Protein AF-A0AAE5CS88-F1 (afdb_monomer)

Nearest PDB structures (foldseek):
  3kcn-assembly1_A  TM=4.755E-01  e=1.278E-01  Rhodopirellula baltica
  5dmn-assembly1_B  TM=3.581E-01  e=5.838E-02  Escherichia coli K-12
  6sy9-assembly1_A  TM=4.494E-01  e=6.986E-01  Legionella pneumophila
  5dmm-assembly1_A  TM=3.673E-01  e=2.988E-01  Escherichia coli K-12

pLDDT: mean 92.73, std 7.3, range [45.62, 98.44]

Radius of gyration: 22.45 Å; Cα contacts (8 Å, |Δi|>4): 299; chains: 1; bounding box: 69×30×66 Å

Secondary structure (DSSP, 8-state):
-HHHHHHHHHHTT--EEEEE-S-TTHHHHHHHHHHHHHHHHTT--BTTTEEEEEE-SSHHHHHHHHHH-HHHHTTTB-TTS-BGGG-TTGGG-S-HHHH---EEEEESSSSSHHHHIIIIIHHHT--EEEEE-GGGHHHHHHHHHTTSB---EEHHHHHHHHHHHTT---HHHHHHHHHHHHHHHHHHHHHHHHHHHHHHHHHHTT-

Foldseek 3Di:
DLLLVLLVCVVVLHAEEAEDAPDQPPGLVVNCVSNVVNCVVSVHDELERYFALGYAYPLLVLLLCQQQAVCVSSVQAGNVRHGNVPRPVVVQRGHCLPRPQEAEFEDADPVGDVSCCVRPCVVRVHEYEYEYELVCCVVCVVCVVVCSHVYYQYHLNSVQVSCVVSVHGDPSVVVVVVVVVVVVVVVVVVVVVVVVVVVVVVVVVVD

Mean predicted aligned error: 5.11 Å

Sequence (207 aa):
MITALARQAFRKNCKLVGTAFFNETVGPTLLYNHINEVAQEMGKEYGVDWVNLGYRLNAEACMKVMVDDVWEGVGGVDWTGTPLDNFPLMQQVRSIRDDVALLFVTTVGTPGYSTWMTFVTQPLNKPLTGGASLTMYSGVQHYIRSGQLKGFLGGLRGAAEYEQLVGYPGQGLAGMDAQSMGHITVLVFLILGNIGYFMARGKNSRR

Structure (mmCIF, N/CA/C/O backbone):
data_AF-A0AAE5CS88-F1
#
_entry.id   AF-A0AAE5CS88-F1
#
loop_
_atom_site.group_PDB
_atom_site.id
_atom_site.type_symbol
_atom_site.label_atom_id
_atom_site.label_alt_id
_atom_site.label_comp_id
_atom_site.label_asym_id
_atom_site.label_entity_id
_atom_site.label_seq_id
_atom_site.pdbx_PDB_ins_code
_atom_site.Cartn_x
_atom_site.Cartn_y
_atom_site.Cartn_z
_atom_site.occupancy
_atom_site.B_iso_or_equiv
_atom_site.auth_seq_id
_atom_site.auth_comp_id
_atom_site.auth_asym_id
_atom_site.auth_atom_id
_atom_site.pdbx_PDB_model_num
ATOM 1 N N . MET A 1 1 ? 1.799 -2.718 -9.092 1.00 86.00 1 MET A N 1
ATOM 2 C CA . MET A 1 1 ? 1.978 -3.135 -7.669 1.00 86.00 1 MET A CA 1
ATOM 3 C C . MET A 1 1 ? 0.735 -2.931 -6.799 1.00 86.00 1 MET A C 1
ATOM 5 O O . MET A 1 1 ? 0.252 -3.934 -6.295 1.00 86.00 1 MET A O 1
ATOM 9 N N . ILE A 1 2 ? 0.212 -1.708 -6.590 1.00 92.31 2 ILE A N 1
ATOM 10 C CA . ILE A 1 2 ? -0.999 -1.500 -5.751 1.00 92.31 2 ILE A CA 1
ATOM 11 C C . ILE A 1 2 ? -2.185 -2.313 -6.290 1.00 92.31 2 ILE A C 1
ATOM 13 O O . ILE A 1 2 ? -2.851 -3.007 -5.533 1.00 92.31 2 ILE A O 1
ATOM 17 N N . THR A 1 3 ? -2.376 -2.315 -7.609 1.00 94.25 3 THR A N 1
ATOM 18 C CA . THR A 1 3 ? -3.381 -3.139 -8.300 1.00 94.25 3 THR A CA 1
ATOM 19 C C . THR A 1 3 ? -3.201 -4.640 -8.034 1.00 94.25 3 THR A C 1
ATOM 21 O O . THR A 1 3 ? -4.149 -5.330 -7.667 1.00 94.25 3 THR A O 1
ATOM 24 N N . ALA A 1 4 ? -1.975 -5.160 -8.152 1.00 94.00 4 ALA A N 1
ATOM 25 C CA . ALA A 1 4 ? -1.663 -6.563 -7.861 1.00 94.00 4 ALA A CA 1
ATOM 26 C C . ALA A 1 4 ? -1.936 -6.931 -6.392 1.00 94.00 4 ALA A C 1
ATOM 28 O O . ALA A 1 4 ? -2.515 -7.985 -6.123 1.00 94.00 4 ALA A O 1
ATOM 29 N N . LEU A 1 5 ? -1.592 -6.038 -5.456 1.00 94.38 5 LEU A N 1
ATOM 30 C CA . LEU A 1 5 ? -1.909 -6.203 -4.038 1.00 94.38 5 LEU A CA 1
ATOM 31 C C . LEU A 1 5 ? -3.418 -6.249 -3.813 1.00 94.38 5 LEU A C 1
ATOM 33 O O . LEU A 1 5 ? -3.902 -7.186 -3.182 1.00 94.38 5 LEU A O 1
ATOM 37 N N . ALA A 1 6 ? -4.152 -5.263 -4.335 1.00 96.44 6 ALA A N 1
ATOM 38 C CA . ALA A 1 6 ? -5.598 -5.186 -4.182 1.00 96.44 6 ALA A CA 1
ATOM 39 C C . ALA A 1 6 ? -6.271 -6.455 -4.716 1.00 96.44 6 ALA A C 1
ATOM 41 O O . ALA A 1 6 ? -7.091 -7.065 -4.033 1.00 96.44 6 ALA A O 1
ATOM 42 N N . ARG A 1 7 ? -5.830 -6.937 -5.885 1.00 96.00 7 ARG A N 1
ATOM 43 C CA . ARG A 1 7 ? -6.341 -8.172 -6.488 1.00 96.00 7 ARG A CA 1
ATOM 44 C C . ARG A 1 7 ? -6.062 -9.387 -5.610 1.00 96.00 7 ARG A C 1
ATOM 46 O O . ARG A 1 7 ? -6.951 -10.212 -5.405 1.00 96.00 7 ARG A O 1
ATOM 53 N N . GLN A 1 8 ? -4.845 -9.515 -5.078 1.00 96.12 8 GLN A N 1
ATOM 54 C CA . GLN A 1 8 ? -4.504 -10.617 -4.179 1.00 96.12 8 GLN A CA 1
ATOM 55 C C . GLN A 1 8 ? -5.333 -10.566 -2.889 1.00 96.12 8 GLN A C 1
ATOM 57 O O . GLN A 1 8 ? -5.852 -11.599 -2.464 1.00 96.12 8 GLN A O 1
ATOM 62 N N . ALA A 1 9 ? -5.467 -9.385 -2.283 1.00 96.62 9 ALA A N 1
ATOM 63 C CA . ALA A 1 9 ? -6.233 -9.180 -1.061 1.00 96.62 9 ALA A CA 1
ATOM 64 C C . ALA A 1 9 ? -7.708 -9.543 -1.266 1.00 96.62 9 ALA A C 1
ATOM 66 O O . ALA A 1 9 ? -8.243 -10.376 -0.538 1.00 96.62 9 ALA A O 1
ATOM 67 N N . PHE A 1 10 ? -8.339 -9.024 -2.320 1.00 97.31 10 PHE A N 1
ATOM 68 C CA . PHE A 1 10 ? -9.735 -9.315 -2.631 1.00 97.31 10 PHE A CA 1
ATOM 69 C C . PHE A 1 10 ? -9.981 -10.782 -2.998 1.00 97.31 10 PHE A C 1
ATOM 71 O O . PHE A 1 10 ? -11.001 -11.331 -2.586 1.00 97.31 10 PHE A O 1
ATOM 78 N N . ARG A 1 11 ? -9.044 -11.457 -3.686 1.00 96.62 11 ARG A N 1
ATOM 79 C CA . ARG A 1 11 ? -9.117 -12.916 -3.926 1.00 96.62 11 ARG A CA 1
ATOM 80 C C . ARG A 1 11 ? -9.062 -13.726 -2.631 1.00 96.62 11 ARG A C 1
ATOM 82 O O . ARG A 1 11 ? -9.643 -14.802 -2.562 1.00 96.62 11 ARG A O 1
ATOM 89 N N . LYS A 1 12 ? -8.365 -13.219 -1.614 1.00 96.56 12 LYS A N 1
ATOM 90 C CA . LYS A 1 12 ? -8.278 -13.822 -0.277 1.00 96.56 12 LYS A CA 1
ATOM 91 C C . LYS A 1 12 ? -9.383 -13.347 0.674 1.00 96.56 12 LYS A C 1
ATOM 93 O O . LYS A 1 12 ? -9.325 -13.666 1.856 1.00 96.56 12 LYS A O 1
ATOM 98 N N . ASN A 1 13 ? -10.376 -12.605 0.174 1.00 96.12 13 ASN A N 1
ATOM 99 C CA . ASN A 1 13 ? -11.441 -11.983 0.968 1.00 96.12 13 ASN A CA 1
ATOM 100 C C . ASN A 1 13 ? -10.926 -11.064 2.090 1.00 96.12 13 ASN A C 1
ATOM 102 O O . ASN A 1 13 ? -11.594 -10.872 3.103 1.00 96.12 13 ASN A O 1
ATOM 106 N N . CYS A 1 14 ? -9.742 -10.479 1.912 1.00 97.25 14 CYS A N 1
ATOM 107 C CA . CYS A 1 14 ? -9.225 -9.464 2.816 1.00 97.25 14 CYS A CA 1
ATOM 108 C C . CYS A 1 14 ? -9.870 -8.107 2.515 1.00 97.25 14 CYS A C 1
ATOM 110 O O . CYS A 1 14 ? -10.104 -7.761 1.354 1.00 97.25 14 CYS A O 1
ATOM 112 N N . LYS A 1 15 ? -10.104 -7.333 3.574 1.00 97.81 15 LYS A N 1
ATOM 113 C CA . LYS A 1 15 ? -10.553 -5.942 3.507 1.00 97.81 15 LYS A CA 1
ATOM 114 C C . LYS A 1 15 ? -9.347 -5.007 3.463 1.00 97.81 15 LYS A C 1
ATOM 116 O O . LYS A 1 15 ? -8.300 -5.336 4.022 1.00 97.81 15 LYS A O 1
ATOM 121 N N . LEU A 1 16 ? -9.476 -3.862 2.796 1.00 98.12 16 LEU A N 1
ATOM 122 C CA . LEU A 1 16 ? -8.375 -2.906 2.630 1.00 98.12 16 LEU A CA 1
ATOM 123 C C . LEU A 1 16 ? -8.718 -1.547 3.237 1.00 98.12 16 LEU A C 1
ATOM 125 O O . LEU A 1 16 ? -9.705 -0.927 2.864 1.00 98.12 16 LEU A O 1
ATOM 129 N N . VAL A 1 17 ? -7.858 -1.046 4.117 1.00 97.75 17 VAL A N 1
ATOM 130 C CA . VAL A 1 17 ? -7.938 0.328 4.624 1.00 97.75 17 VAL A CA 1
ATOM 131 C C . VAL A 1 17 ? -6.664 1.049 4.210 1.00 97.75 17 VAL A C 1
ATOM 133 O O . VAL A 1 17 ? -5.564 0.654 4.593 1.00 97.75 17 VAL A O 1
ATOM 136 N N . GLY A 1 18 ? -6.809 2.063 3.361 1.00 96.00 18 GLY A N 1
ATOM 137 C CA . GLY A 1 18 ? -5.697 2.829 2.806 1.00 96.00 18 GLY A CA 1
ATOM 138 C C . GLY A 1 18 ? -5.580 4.215 3.426 1.00 96.00 18 GLY A C 1
ATOM 139 O O . GLY A 1 18 ? -6.587 4.843 3.725 1.00 96.00 18 GLY A O 1
ATOM 140 N N . THR A 1 19 ? -4.357 4.713 3.586 1.00 95.31 19 THR A N 1
ATOM 141 C CA . THR A 1 19 ? -4.068 6.104 3.966 1.00 95.31 19 THR A CA 1
ATOM 142 C C . THR A 1 19 ? -2.788 6.568 3.273 1.00 95.31 19 THR A C 1
ATOM 144 O O . THR A 1 19 ? -1.971 5.742 2.852 1.00 95.31 19 THR A O 1
ATOM 147 N N . ALA A 1 20 ? -2.603 7.878 3.143 1.00 94.38 20 ALA A N 1
ATOM 148 C CA . ALA A 1 20 ? -1.445 8.482 2.506 1.00 94.38 20 ALA A CA 1
ATOM 149 C C . ALA A 1 20 ? -0.758 9.501 3.425 1.00 94.38 20 ALA A C 1
ATOM 151 O O . ALA A 1 20 ? -1.390 10.336 4.062 1.00 94.38 20 ALA A O 1
ATOM 152 N N . PHE A 1 21 ? 0.573 9.474 3.427 1.00 92.25 21 PHE A N 1
ATOM 153 C CA . PHE A 1 21 ? 1.412 10.421 4.176 1.00 92.25 21 PHE A CA 1
ATOM 154 C C . PHE A 1 21 ? 2.364 11.213 3.279 1.00 92.25 21 PHE A C 1
ATOM 156 O O . PHE A 1 21 ? 3.155 12.028 3.752 1.00 92.25 21 PHE A O 1
ATOM 163 N N . PHE A 1 22 ? 2.297 10.975 1.971 1.00 84.75 22 PHE A N 1
ATOM 164 C CA . PHE A 1 22 ? 3.141 11.614 0.978 1.00 84.75 22 PHE A CA 1
ATOM 165 C C . PHE A 1 22 ? 2.261 12.311 -0.051 1.00 84.75 22 PHE A C 1
ATOM 167 O O . PHE A 1 22 ? 1.472 11.636 -0.706 1.00 84.75 22 PHE A O 1
ATOM 174 N N . ASN A 1 23 ? 2.446 13.627 -0.199 1.00 82.19 23 ASN A N 1
ATOM 175 C CA . ASN A 1 23 ? 1.726 14.498 -1.134 1.00 82.19 23 ASN A CA 1
ATOM 176 C C . ASN A 1 23 ? 0.191 14.458 -0.969 1.00 82.19 23 ASN A C 1
ATOM 178 O O . ASN A 1 23 ? -0.462 13.481 -1.335 1.00 82.19 23 ASN A O 1
ATOM 182 N N . GLU A 1 24 ? -0.373 15.559 -0.465 1.00 83.94 24 GLU A N 1
ATOM 183 C CA . GLU A 1 24 ? -1.786 15.672 -0.086 1.00 83.94 24 GLU A CA 1
ATOM 184 C C . GLU A 1 24 ? -2.767 15.216 -1.162 1.00 83.94 24 GLU A C 1
ATOM 186 O O . GLU A 1 24 ? -3.718 14.500 -0.865 1.00 83.94 24 GLU A O 1
ATOM 191 N N . THR A 1 25 ? -2.511 15.564 -2.420 1.00 84.56 25 THR A N 1
ATOM 192 C CA . THR A 1 25 ? -3.417 15.217 -3.517 1.00 84.56 25 THR A CA 1
ATOM 193 C C . THR A 1 25 ? -3.011 13.913 -4.190 1.00 84.56 25 THR A C 1
ATOM 195 O O . THR A 1 25 ? -3.852 13.051 -4.445 1.00 84.56 25 THR A O 1
ATOM 198 N N . VAL A 1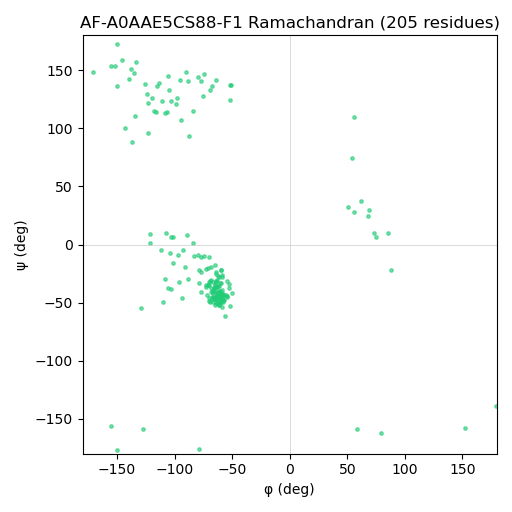 26 ? -1.721 13.738 -4.487 1.00 89.06 26 VAL A N 1
ATOM 199 C CA . VAL A 1 26 ? -1.260 12.626 -5.335 1.00 89.06 26 VAL A CA 1
ATOM 200 C C . VAL A 1 26 ? -1.363 11.288 -4.609 1.00 89.06 26 VAL A C 1
ATOM 202 O O . VAL A 1 26 ? -1.827 10.314 -5.197 1.00 89.06 26 VAL A O 1
ATOM 205 N N . GLY A 1 27 ? -0.970 11.236 -3.334 1.00 90.25 27 GLY A N 1
ATOM 206 C CA . GLY A 1 27 ? -0.978 10.009 -2.539 1.00 90.25 27 GLY A CA 1
ATOM 207 C C . GLY A 1 27 ? -2.353 9.335 -2.470 1.00 90.25 27 GLY A C 1
ATOM 208 O O . GLY A 1 27 ? -2.492 8.205 -2.949 1.00 90.25 27 GLY A O 1
ATOM 209 N N . PRO A 1 28 ? -3.384 10.001 -1.916 1.00 93.12 28 PRO A N 1
ATOM 210 C CA . PRO A 1 28 ? -4.700 9.388 -1.778 1.00 93.12 28 PRO A CA 1
ATOM 211 C C . PRO A 1 28 ? -5.397 9.170 -3.124 1.00 93.12 28 PRO A C 1
ATOM 213 O O . PRO A 1 28 ? -6.119 8.186 -3.258 1.00 93.12 28 PRO A O 1
ATOM 216 N N . THR A 1 29 ? -5.142 10.012 -4.132 1.00 94.88 29 THR A N 1
ATOM 217 C CA . THR A 1 29 ? -5.716 9.834 -5.477 1.00 94.88 29 THR A CA 1
ATOM 218 C C . THR A 1 29 ? -5.171 8.582 -6.165 1.00 94.88 29 THR A C 1
ATOM 220 O O . THR A 1 29 ? -5.942 7.798 -6.714 1.00 94.88 29 THR A O 1
ATOM 223 N N . LEU A 1 30 ? -3.854 8.346 -6.115 1.00 93.06 30 LEU A N 1
ATOM 224 C CA . LEU A 1 30 ? -3.257 7.130 -6.682 1.00 93.06 30 LEU A CA 1
ATOM 225 C C . LEU A 1 30 ? -3.758 5.873 -5.969 1.00 93.06 30 LEU A C 1
ATOM 227 O O . LEU A 1 30 ? -4.059 4.875 -6.624 1.00 93.06 30 LEU A O 1
ATOM 231 N N . LEU A 1 31 ? -3.867 5.927 -4.638 1.00 94.06 31 LEU A N 1
ATOM 232 C CA . LEU A 1 31 ? -4.412 4.825 -3.852 1.00 94.06 31 LEU A CA 1
ATOM 233 C C . LEU A 1 31 ? -5.853 4.518 -4.270 1.00 94.06 31 LEU A C 1
ATOM 235 O O . LEU A 1 31 ? -6.159 3.364 -4.567 1.00 94.06 31 LEU A O 1
ATOM 239 N N . TYR A 1 32 ? -6.708 5.544 -4.345 1.00 96.25 32 TYR A N 1
ATOM 240 C CA . TYR A 1 32 ? -8.096 5.387 -4.767 1.00 96.25 32 TYR A CA 1
ATOM 241 C C . TYR A 1 32 ? -8.188 4.792 -6.169 1.00 96.25 32 TYR A C 1
ATOM 243 O O . TYR A 1 32 ? -8.818 3.756 -6.337 1.00 96.25 32 TYR A O 1
ATOM 251 N N . ASN A 1 33 ? -7.523 5.390 -7.159 1.00 95.94 33 ASN A N 1
ATOM 252 C CA . ASN A 1 33 ? -7.634 4.968 -8.554 1.00 95.94 33 ASN A CA 1
ATOM 253 C C . ASN A 1 33 ? -7.242 3.497 -8.743 1.00 95.94 33 ASN A C 1
ATOM 255 O O . ASN A 1 33 ? -7.989 2.738 -9.353 1.00 95.94 33 ASN A O 1
ATOM 259 N N . HIS A 1 34 ? -6.107 3.077 -8.176 1.00 95.31 34 HIS A N 1
ATOM 260 C CA . HIS A 1 34 ? -5.613 1.712 -8.351 1.00 95.31 34 HIS A CA 1
ATOM 261 C C . HIS A 1 34 ? -6.421 0.658 -7.590 1.00 95.31 34 HIS A C 1
ATOM 263 O O . HIS A 1 34 ? -6.548 -0.466 -8.073 1.00 95.31 34 HIS A O 1
ATOM 269 N N . ILE A 1 35 ? -6.936 0.974 -6.398 1.00 97.38 35 ILE A N 1
ATOM 270 C CA . ILE A 1 35 ? -7.783 0.022 -5.666 1.00 97.38 35 ILE A CA 1
ATOM 271 C C . ILE A 1 35 ? -9.185 -0.008 -6.279 1.00 97.38 35 ILE A C 1
ATOM 273 O O . ILE A 1 35 ? -9.724 -1.095 -6.461 1.00 97.38 35 ILE A O 1
ATOM 277 N N . ASN A 1 36 ? -9.745 1.147 -6.654 1.00 97.56 36 ASN A N 1
ATOM 278 C CA . ASN A 1 36 ? -11.073 1.257 -7.254 1.00 97.56 36 ASN A CA 1
ATOM 279 C C . ASN A 1 36 ? -11.169 0.525 -8.595 1.00 97.56 36 ASN A C 1
ATOM 281 O O . ASN A 1 36 ? -12.147 -0.176 -8.821 1.00 97.56 36 ASN A O 1
ATOM 285 N N . GLU A 1 37 ? -10.151 0.641 -9.453 1.00 96.38 37 GLU A N 1
ATOM 286 C CA . GLU A 1 37 ? -10.060 -0.111 -10.712 1.00 96.38 37 GLU A CA 1
ATOM 287 C C . GLU A 1 37 ? -10.261 -1.615 -10.465 1.00 96.38 37 GLU A C 1
ATOM 289 O O . GLU A 1 37 ? -11.166 -2.242 -11.014 1.00 96.38 37 GLU A O 1
ATOM 294 N N . VAL A 1 38 ? -9.483 -2.184 -9.541 1.00 96.94 38 VAL A N 1
ATOM 295 C CA . VAL A 1 38 ? -9.564 -3.612 -9.213 1.00 96.94 38 VAL A CA 1
ATOM 296 C C . VAL A 1 38 ? -10.856 -3.956 -8.472 1.00 96.94 38 VAL A C 1
ATOM 298 O O . VAL A 1 38 ? -11.409 -5.038 -8.664 1.00 96.94 38 VAL A O 1
ATOM 301 N N . ALA A 1 39 ? -11.350 -3.055 -7.623 1.00 97.75 39 ALA A N 1
ATOM 302 C CA . ALA A 1 39 ? -12.601 -3.244 -6.907 1.00 97.75 39 ALA A CA 1
ATOM 303 C C . ALA A 1 39 ? -13.780 -3.365 -7.880 1.00 97.75 39 ALA A C 1
ATOM 305 O O . ALA A 1 39 ? -14.562 -4.304 -7.760 1.00 97.75 39 ALA A O 1
ATOM 306 N N . GLN A 1 40 ? -13.858 -2.489 -8.884 1.00 97.38 40 GLN A N 1
ATOM 307 C CA . GLN A 1 40 ? -14.891 -2.533 -9.920 1.00 97.38 40 GLN A CA 1
ATOM 308 C C . GLN A 1 40 ? -14.832 -3.831 -10.730 1.00 97.38 40 GLN A C 1
ATOM 310 O O . GLN A 1 40 ? -15.859 -4.482 -10.913 1.00 97.38 40 GLN A O 1
ATOM 315 N N . GLU A 1 41 ? -13.638 -4.262 -11.145 1.00 96.12 41 GLU A N 1
ATOM 316 C CA . GLU A 1 41 ? -13.463 -5.535 -11.859 1.00 96.12 41 GLU A CA 1
ATOM 317 C C . GLU A 1 41 ? -13.903 -6.758 -11.043 1.00 96.12 41 GLU A C 1
ATOM 319 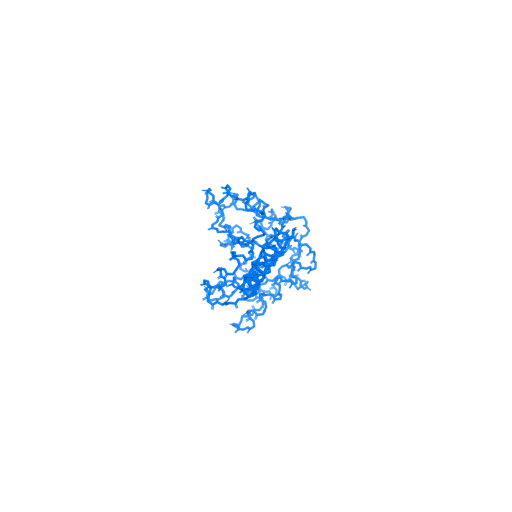O O . GLU A 1 41 ? -14.357 -7.757 -11.599 1.00 96.12 41 GLU A O 1
ATOM 324 N N . MET A 1 42 ? -13.725 -6.708 -9.722 1.00 97.12 42 MET A N 1
ATOM 325 C CA . MET A 1 42 ? -13.980 -7.829 -8.817 1.00 97.12 42 MET A CA 1
ATOM 326 C C . MET A 1 42 ? -15.313 -7.721 -8.065 1.00 97.12 42 MET A C 1
ATOM 328 O O . MET A 1 42 ? -15.563 -8.538 -7.175 1.00 97.12 42 MET A O 1
ATOM 332 N N . GLY A 1 43 ? -16.149 -6.730 -8.394 1.00 97.56 43 GLY A N 1
ATOM 333 C CA . GLY A 1 43 ? -17.438 -6.496 -7.740 1.00 97.56 43 GLY A CA 1
ATOM 334 C C . GLY A 1 43 ? -17.317 -6.181 -6.246 1.00 97.56 43 GLY A C 1
ATOM 335 O O . GLY A 1 43 ? -18.118 -6.667 -5.452 1.00 97.56 43 GLY A O 1
ATOM 336 N N . LYS A 1 44 ? -16.280 -5.437 -5.851 1.00 98.25 44 LYS A N 1
ATOM 337 C CA . LYS A 1 44 ? -16.031 -5.006 -4.470 1.00 98.25 44 LYS A CA 1
ATOM 338 C C . LYS A 1 44 ? -16.578 -3.608 -4.228 1.00 98.25 44 LYS A C 1
ATOM 340 O O . LYS A 1 44 ? -16.453 -2.727 -5.076 1.00 98.25 44 LYS A O 1
ATOM 345 N N . GLU A 1 45 ? -17.135 -3.401 -3.043 1.00 98.00 45 GLU A N 1
ATOM 346 C CA . GLU A 1 45 ? 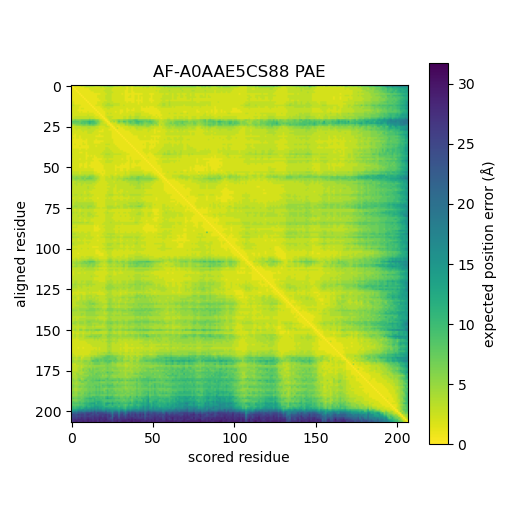-17.868 -2.186 -2.696 1.00 98.00 45 GLU A CA 1
ATOM 347 C C . GLU A 1 45 ? -17.051 -1.264 -1.776 1.00 98.00 45 GLU A C 1
ATOM 349 O O . GLU A 1 45 ? -16.453 -1.699 -0.785 1.00 98.00 45 GLU A O 1
ATOM 354 N N . TYR A 1 46 ? -17.017 0.032 -2.101 1.00 98.19 46 TYR A N 1
ATOM 355 C CA . TYR A 1 46 ? -16.385 1.050 -1.256 1.00 98.19 46 TYR A CA 1
ATOM 356 C C . TYR A 1 46 ? -17.170 1.217 0.051 1.00 98.19 46 TYR A C 1
ATOM 358 O O . TYR A 1 46 ? -18.395 1.254 0.042 1.00 98.19 46 TYR A O 1
ATOM 366 N N . GLY A 1 47 ? -16.481 1.301 1.188 1.00 97.50 47 GLY A N 1
ATOM 367 C CA . GLY A 1 47 ? -17.117 1.344 2.508 1.00 97.50 47 GLY A CA 1
ATOM 368 C C . GLY A 1 47 ? -17.388 -0.027 3.129 1.00 97.50 47 GLY A C 1
ATOM 369 O O . GLY A 1 47 ? 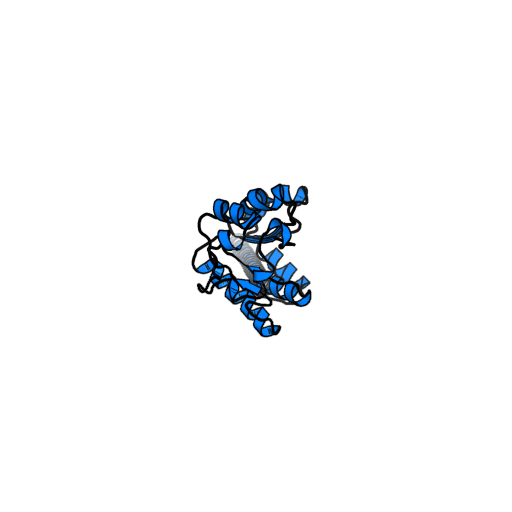-17.480 -0.127 4.353 1.00 97.50 47 GLY A O 1
ATOM 370 N N . VAL A 1 48 ? -17.459 -1.089 2.317 1.00 98.06 48 VAL A N 1
ATOM 371 C CA . VAL A 1 48 ? -17.707 -2.468 2.772 1.00 98.06 48 VAL A CA 1
ATOM 372 C C . VAL A 1 48 ? -16.467 -3.340 2.610 1.00 98.06 48 VAL A C 1
ATOM 374 O O . VAL A 1 48 ? -16.090 -4.056 3.537 1.00 98.06 48 VAL A O 1
ATOM 377 N N . ASP A 1 49 ? -15.837 -3.326 1.436 1.00 98.38 49 ASP A N 1
ATOM 378 C CA . ASP A 1 49 ? -14.642 -4.114 1.118 1.00 98.38 49 ASP A CA 1
ATOM 379 C C . ASP A 1 49 ? -13.348 -3.329 1.288 1.00 98.38 49 ASP A C 1
ATOM 381 O O . ASP A 1 49 ? -12.312 -3.899 1.645 1.00 98.38 49 ASP A O 1
ATOM 385 N N . TRP A 1 50 ? -13.403 -2.025 1.041 1.00 98.44 50 TRP A N 1
ATOM 386 C CA . TRP A 1 50 ? -12.249 -1.157 1.166 1.00 98.44 50 TRP A CA 1
ATOM 387 C C . TRP A 1 50 ? -12.635 0.297 1.430 1.00 98.44 50 TRP A C 1
ATOM 389 O O . TRP A 1 50 ? -13.718 0.732 1.047 1.00 98.44 50 TRP A O 1
ATOM 399 N N . VAL A 1 51 ? -11.743 1.046 2.079 1.00 98.25 51 VAL A N 1
ATOM 400 C CA . VAL A 1 51 ? -11.907 2.480 2.364 1.00 98.25 51 VAL A CA 1
ATOM 401 C C . VAL A 1 51 ? -10.582 3.207 2.151 1.00 98.25 51 VAL A C 1
ATOM 403 O O . VAL A 1 51 ? -9.513 2.684 2.480 1.00 98.25 51 VAL A O 1
ATOM 406 N N . ASN A 1 52 ? -10.651 4.429 1.619 1.00 97.69 52 ASN A N 1
ATOM 407 C CA . ASN A 1 52 ? -9.520 5.346 1.539 1.00 97.69 52 ASN A CA 1
ATOM 408 C C . ASN A 1 52 ? -9.682 6.471 2.570 1.00 97.69 52 ASN A C 1
ATOM 410 O O . ASN A 1 52 ? -10.570 7.310 2.4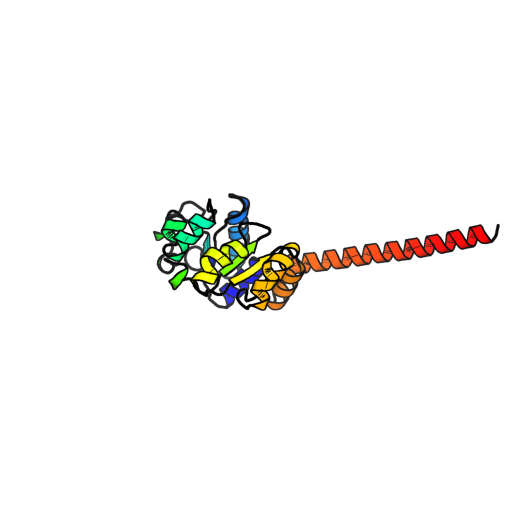54 1.00 97.69 52 ASN A O 1
ATOM 414 N N . LEU A 1 53 ? -8.792 6.511 3.555 1.00 96.88 53 LEU A N 1
ATOM 415 C CA . LEU A 1 53 ? -8.773 7.506 4.627 1.00 96.88 53 LEU A CA 1
ATOM 416 C C . LEU A 1 53 ? -8.051 8.801 4.235 1.00 96.88 53 LEU A C 1
ATOM 418 O O . LEU A 1 53 ? -7.950 9.711 5.046 1.00 96.88 53 LEU A O 1
ATOM 422 N N . GLY A 1 54 ? -7.551 8.920 3.006 1.00 95.12 54 GLY A N 1
ATOM 423 C CA . GLY A 1 54 ? -7.021 10.182 2.498 1.00 95.12 54 GLY A CA 1
ATOM 424 C C . GLY A 1 54 ? -5.609 10.504 2.982 1.00 95.12 54 GLY A C 1
ATOM 425 O O . GLY A 1 54 ? -4.858 9.627 3.411 1.00 95.12 54 GLY A O 1
ATOM 426 N N . TYR A 1 55 ? -5.225 11.775 2.853 1.00 94.75 55 TYR A N 1
ATOM 427 C CA . TYR A 1 55 ? -3.920 12.262 3.292 1.00 94.75 55 TYR A CA 1
ATOM 428 C C . TYR A 1 55 ? -3.928 12.701 4.755 1.00 94.75 55 TYR A C 1
ATOM 430 O O . TYR A 1 55 ? -4.864 13.369 5.198 1.00 94.75 55 TYR A O 1
ATOM 438 N N . ARG A 1 56 ? -2.852 12.411 5.492 1.00 93.00 56 ARG A N 1
ATOM 439 C CA . ARG A 1 56 ? -2.668 12.892 6.865 1.00 93.00 56 ARG A CA 1
ATOM 440 C C . ARG A 1 56 ? -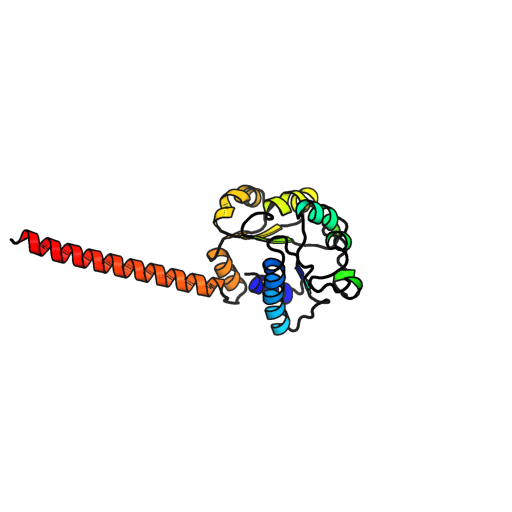1.372 13.671 7.032 1.00 93.00 56 ARG A C 1
ATOM 442 O O . ARG A 1 56 ? -0.286 13.219 6.661 1.00 93.00 56 ARG A O 1
ATOM 449 N N . LEU A 1 57 ? -1.511 14.858 7.618 1.00 88.75 57 LEU A N 1
ATOM 450 C CA . LEU A 1 57 ? -0.392 15.711 7.988 1.00 88.75 57 LEU A CA 1
ATOM 451 C C . LEU A 1 57 ? 0.302 15.138 9.226 1.00 88.75 57 LEU A C 1
ATOM 453 O O . LEU A 1 57 ? -0.349 14.579 10.103 1.00 88.75 57 LEU A O 1
ATOM 457 N N . ASN A 1 58 ? 1.621 15.322 9.310 1.00 90.19 58 ASN A N 1
ATOM 458 C CA . ASN A 1 58 ? 2.440 14.865 10.432 1.00 90.19 58 ASN A CA 1
ATOM 459 C C . ASN A 1 58 ? 2.260 13.363 10.713 1.00 90.19 58 ASN A C 1
ATOM 461 O O . ASN A 1 58 ? 1.624 12.937 11.679 1.00 90.19 58 ASN A O 1
ATOM 465 N N . ALA A 1 59 ? 2.856 12.559 9.835 1.00 91.44 59 ALA A N 1
ATOM 466 C CA . ALA A 1 59 ? 2.729 11.112 9.857 1.00 91.44 59 ALA A CA 1
ATOM 467 C C . ALA A 1 59 ? 3.060 10.474 11.207 1.00 91.44 59 ALA A C 1
ATOM 469 O O . ALA A 1 59 ? 2.383 9.541 11.610 1.00 91.44 59 ALA A O 1
ATOM 470 N N . GLU A 1 60 ? 4.062 10.979 11.925 1.00 92.94 60 GLU A N 1
ATOM 471 C CA . GLU A 1 60 ? 4.469 10.406 13.210 1.00 92.94 60 GLU A CA 1
ATOM 472 C C . GLU A 1 60 ? 3.401 10.597 14.286 1.00 92.94 60 GLU A C 1
ATOM 474 O O . GLU A 1 60 ? 3.064 9.652 14.998 1.00 92.94 60 GLU A O 1
ATOM 479 N N . ALA A 1 61 ? 2.855 11.812 14.397 1.00 93.81 61 ALA A N 1
ATOM 480 C CA . ALA A 1 61 ? 1.781 12.103 15.339 1.00 93.81 61 ALA A CA 1
ATOM 481 C C . ALA A 1 61 ? 0.519 11.310 14.979 1.00 93.81 61 ALA A C 1
ATOM 483 O O . ALA A 1 61 ? -0.048 10.638 15.835 1.00 93.81 61 ALA A O 1
ATOM 484 N N . CYS A 1 62 ? 0.141 11.321 13.700 1.00 94.56 62 CYS A N 1
ATOM 485 C CA . CYS A 1 62 ? -1.018 10.589 13.202 1.00 94.56 62 CYS A CA 1
ATOM 486 C C . CYS A 1 62 ? -0.888 9.077 13.448 1.00 94.56 62 CYS A C 1
ATOM 488 O O . CYS A 1 62 ? -1.791 8.480 14.023 1.00 94.56 62 CYS A O 1
ATOM 490 N N . MET A 1 63 ? 0.251 8.459 13.114 1.00 95.12 63 MET A N 1
ATOM 491 C CA . MET A 1 63 ? 0.479 7.029 13.352 1.00 95.12 63 MET A CA 1
ATOM 492 C C . MET A 1 63 ? 0.369 6.665 14.830 1.00 95.12 63 MET A C 1
ATOM 494 O O . MET A 1 63 ? -0.237 5.646 15.139 1.00 95.12 63 MET A O 1
ATOM 498 N N . LYS A 1 64 ? 0.917 7.482 15.741 1.00 94.69 64 LYS A N 1
ATOM 499 C CA . LYS A 1 64 ? 0.809 7.235 17.189 1.00 94.69 64 LYS A CA 1
ATOM 500 C C . LYS A 1 64 ? -0.638 7.220 17.667 1.00 94.69 64 LYS A C 1
ATOM 502 O O . LYS A 1 64 ? -0.969 6.382 18.493 1.00 94.69 64 LYS A O 1
ATOM 507 N N . VAL A 1 65 ? -1.477 8.113 17.143 1.00 96.75 65 VAL A N 1
ATOM 508 C CA . VAL A 1 65 ? -2.911 8.123 17.459 1.00 96.75 65 VAL A CA 1
ATOM 509 C C . VAL A 1 65 ? -3.588 6.903 16.835 1.00 96.75 65 VAL A C 1
ATOM 511 O O . VAL A 1 65 ? -4.213 6.132 17.549 1.00 96.75 65 VAL A O 1
ATOM 514 N N . MET A 1 66 ? -3.358 6.639 15.542 1.00 96.50 66 MET A N 1
ATOM 515 C CA . MET A 1 66 ? -3.964 5.509 14.820 1.00 96.50 66 MET A CA 1
ATOM 516 C C . MET A 1 66 ? -3.631 4.132 15.413 1.00 96.50 66 MET A C 1
ATOM 518 O O . MET A 1 66 ? -4.351 3.167 15.154 1.00 96.50 66 MET A O 1
ATOM 522 N N . VAL A 1 67 ? -2.540 4.011 16.179 1.00 96.62 67 VAL A N 1
ATOM 523 C CA . VAL A 1 67 ? -2.216 2.778 16.909 1.00 96.62 67 VAL A CA 1
ATOM 524 C C . VAL A 1 67 ? -3.376 2.351 17.806 1.00 96.62 67 VAL A C 1
ATOM 526 O O . VAL A 1 67 ? -3.730 1.172 17.769 1.00 96.62 67 VAL A O 1
ATOM 529 N N . ASP A 1 68 ? -3.982 3.294 18.527 1.00 96.88 68 ASP A N 1
ATOM 530 C CA . ASP A 1 68 ? -5.062 3.030 19.481 1.00 96.88 68 ASP A CA 1
ATOM 531 C C . ASP A 1 68 ? -6.434 3.536 18.982 1.00 96.88 68 ASP A C 1
ATOM 533 O O . ASP A 1 68 ? -7.443 2.904 19.279 1.00 96.88 68 ASP A O 1
ATOM 537 N N . ASP A 1 69 ? -6.479 4.597 18.165 1.00 97.38 69 ASP A N 1
ATOM 538 C CA . ASP A 1 69 ? -7.700 5.122 17.540 1.00 97.38 69 ASP A CA 1
ATOM 539 C C . ASP A 1 69 ? -7.450 5.632 16.103 1.00 97.38 69 ASP A C 1
ATOM 541 O O . ASP A 1 69 ? -6.960 6.736 15.844 1.00 97.38 69 ASP A O 1
ATOM 545 N N . VAL A 1 70 ? -7.810 4.804 15.123 1.00 97.38 70 VAL A N 1
ATOM 546 C CA . VAL A 1 70 ? -7.750 5.115 13.690 1.00 97.38 70 VAL A CA 1
ATOM 547 C C . VAL A 1 70 ? -8.683 6.266 13.332 1.00 97.38 70 VAL A C 1
ATOM 549 O O . VAL A 1 70 ? -8.322 7.069 12.475 1.00 97.38 70 VAL A O 1
ATOM 552 N N . TRP A 1 71 ? -9.858 6.357 13.955 1.00 96.94 71 TRP A N 1
ATOM 553 C CA . TRP A 1 71 ? -10.862 7.367 13.627 1.00 96.94 71 TRP A CA 1
ATOM 554 C C . TRP A 1 71 ? -10.396 8.749 14.065 1.00 96.94 71 TRP A C 1
ATOM 556 O O . TRP A 1 71 ? -10.448 9.683 13.265 1.00 96.94 71 TRP A O 1
ATOM 566 N N . GLU A 1 72 ? -9.879 8.867 15.287 1.00 96.31 72 GLU A N 1
ATOM 567 C CA . GLU A 1 72 ? -9.257 10.098 15.776 1.00 96.31 72 GLU A CA 1
ATOM 568 C C . GLU A 1 72 ? -8.043 10.462 14.917 1.00 96.31 72 GLU A C 1
ATOM 570 O O . GLU A 1 72 ? -7.931 11.592 14.435 1.00 96.31 72 GLU A O 1
ATOM 575 N N . GLY A 1 73 ? -7.179 9.482 14.629 1.00 93.75 73 GLY A N 1
ATOM 576 C CA . GLY A 1 73 ? -5.970 9.695 13.838 1.00 93.75 73 GLY A CA 1
ATOM 577 C C . GLY A 1 73 ? -6.244 10.236 12.433 1.00 93.75 73 GLY A C 1
ATOM 578 O O . GLY A 1 73 ? -5.400 10.935 11.867 1.00 93.75 73 GLY A O 1
ATOM 579 N N . VAL A 1 74 ? -7.427 9.957 11.878 1.00 93.25 74 VAL A N 1
ATOM 580 C CA . VAL A 1 74 ? -7.849 10.444 10.561 1.00 93.25 74 VAL A CA 1
ATOM 581 C C . VAL A 1 74 ? -8.922 11.532 10.607 1.00 93.25 74 VAL A C 1
ATOM 583 O O . VAL A 1 74 ? -9.448 11.898 9.562 1.00 93.25 74 VAL A O 1
ATOM 586 N N . GLY A 1 75 ? -9.241 12.078 11.779 1.00 93.81 75 GLY A N 1
ATOM 587 C CA . GLY A 1 75 ? -10.222 13.159 11.910 1.00 93.81 75 GLY A CA 1
ATOM 588 C C . GLY A 1 75 ? -11.666 12.750 11.596 1.00 93.81 75 GLY A C 1
ATOM 589 O O . GLY A 1 75 ? -12.467 13.599 11.216 1.00 93.81 75 GLY A O 1
ATOM 590 N N . GLY A 1 76 ? -12.006 11.464 11.722 1.00 95.19 76 GLY A N 1
ATOM 591 C CA . GLY A 1 76 ? -13.386 10.970 11.670 1.00 95.19 76 GLY A CA 1
ATOM 592 C C . GLY A 1 76 ? -14.039 10.926 10.286 1.00 95.19 76 GLY A C 1
ATOM 593 O O . GLY A 1 76 ? -15.226 10.609 10.196 1.00 95.19 76 GLY A O 1
ATOM 594 N N . VAL A 1 77 ? -13.290 11.200 9.213 1.00 96.62 77 VAL A N 1
ATOM 595 C CA . VAL A 1 77 ? -13.795 11.208 7.830 1.00 96.62 77 VAL A CA 1
ATOM 596 C C . VAL A 1 77 ? -12.872 10.457 6.869 1.00 96.62 77 VAL A C 1
ATOM 598 O O . VAL A 1 77 ? -11.670 10.309 7.115 1.00 96.62 77 VAL A O 1
ATOM 601 N N . ASP A 1 78 ? -13.432 9.998 5.752 1.00 96.19 78 ASP A N 1
ATOM 602 C CA . ASP A 1 78 ? -12.670 9.439 4.637 1.00 96.19 78 ASP A CA 1
ATOM 603 C C . ASP A 1 78 ? -12.029 10.528 3.754 1.00 96.19 78 ASP A C 1
ATOM 605 O O . ASP A 1 78 ? -12.107 11.727 4.033 1.00 96.19 78 ASP A O 1
ATOM 609 N N . TRP A 1 79 ? -11.383 10.116 2.661 1.00 94.81 79 TRP A N 1
ATOM 610 C CA . TRP A 1 79 ? -10.717 11.037 1.735 1.00 94.81 79 TRP A CA 1
ATOM 611 C C . TRP A 1 79 ? -11.655 12.004 0.990 1.00 94.81 79 TRP A C 1
ATOM 613 O O . TRP A 1 79 ? -11.176 13.011 0.474 1.00 94.81 79 TRP A O 1
ATOM 623 N N . THR A 1 80 ? -12.962 11.723 0.936 1.00 94.00 80 THR A N 1
ATOM 624 C CA . THR A 1 80 ? -13.979 12.614 0.347 1.00 94.00 80 THR A CA 1
ATOM 625 C C . THR A 1 80 ? -14.630 13.542 1.373 1.00 94.00 80 THR A C 1
ATOM 627 O O . THR A 1 80 ? -15.430 14.398 1.000 1.00 94.00 80 THR A O 1
ATOM 630 N N . GLY A 1 81 ? -14.291 13.391 2.657 1.00 95.19 81 GLY A N 1
ATOM 631 C CA . GLY A 1 81 ? -14.939 14.102 3.758 1.00 95.19 81 GLY A CA 1
ATOM 632 C C . GLY A 1 81 ? -16.212 13.420 4.263 1.00 95.19 81 GLY A C 1
ATOM 633 O O . GLY A 1 81 ? -16.934 14.007 5.066 1.00 95.19 81 GLY A O 1
ATOM 634 N N . THR A 1 82 ? -16.493 12.190 3.826 1.00 97.38 82 THR A N 1
ATOM 635 C CA . THR A 1 82 ? -17.641 11.425 4.313 1.00 97.38 82 THR A CA 1
ATOM 636 C C . THR A 1 82 ? -17.335 10.886 5.714 1.00 97.38 82 THR A C 1
ATOM 638 O O . THR A 1 82 ? -16.294 10.247 5.896 1.00 97.38 82 THR A O 1
ATOM 641 N N . PRO A 1 83 ? -18.215 11.113 6.705 1.00 97.75 83 PRO A N 1
ATOM 642 C CA . PRO A 1 83 ? -18.082 10.554 8.048 1.00 97.75 83 PRO A CA 1
ATOM 643 C C . PRO A 1 83 ? -17.857 9.033 8.059 1.00 97.75 83 PRO A C 1
ATOM 645 O O . PRO A 1 83 ? -18.485 8.297 7.296 1.00 97.75 83 PRO A O 1
ATOM 648 N N . LEU A 1 84 ? -16.936 8.555 8.908 1.00 97.38 84 LEU A N 1
ATOM 649 C CA . LEU A 1 84 ? -16.558 7.132 8.946 1.00 97.38 84 LEU A CA 1
ATOM 650 C C . LEU A 1 84 ? -17.672 6.215 9.460 1.00 97.38 84 LEU A C 1
ATOM 652 O O . LEU A 1 84 ? -17.649 5.011 9.204 1.00 97.38 84 LEU A O 1
ATOM 656 N N . ASP A 1 85 ? -18.652 6.775 10.162 1.00 97.12 85 ASP A N 1
ATOM 657 C CA . ASP A 1 85 ? -19.837 6.065 10.629 1.00 97.12 85 ASP A CA 1
ATOM 658 C C . ASP A 1 85 ? -20.688 5.488 9.492 1.00 97.12 85 ASP A C 1
ATOM 660 O O . ASP A 1 85 ? -21.271 4.415 9.659 1.00 97.12 85 ASP A O 1
ATOM 664 N N . ASN A 1 86 ? -20.649 6.119 8.318 1.00 97.25 86 ASN A N 1
ATOM 665 C CA . ASN A 1 86 ? -21.333 5.668 7.110 1.00 97.25 86 ASN A CA 1
ATOM 666 C C . ASN A 1 86 ? -20.728 4.400 6.484 1.00 97.25 86 ASN A C 1
ATOM 668 O O . ASN A 1 86 ? -21.336 3.826 5.580 1.00 97.25 86 ASN A O 1
ATOM 672 N N . PHE A 1 87 ? -19.549 3.945 6.927 1.00 97.88 87 PHE A N 1
ATOM 673 C CA . PHE A 1 87 ? -18.853 2.809 6.320 1.00 97.88 87 PHE A CA 1
ATOM 674 C C . PHE A 1 87 ? -18.879 1.566 7.223 1.00 97.88 87 PHE A C 1
ATOM 676 O O . PHE A 1 87 ? -18.203 1.546 8.258 1.00 97.88 87 PHE A O 1
ATOM 683 N N . PRO A 1 88 ? -19.570 0.477 6.824 1.00 97.94 88 PRO A N 1
ATOM 684 C CA . PRO A 1 88 ? -19.605 -0.775 7.587 1.00 97.94 88 PRO A CA 1
ATOM 685 C C . PRO A 1 88 ? -18.227 -1.369 7.913 1.00 97.94 88 PRO A C 1
ATOM 687 O O . PRO A 1 88 ? -18.058 -2.002 8.956 1.00 97.94 88 PRO A O 1
ATOM 690 N N . LEU A 1 89 ? -17.228 -1.168 7.047 1.00 97.88 89 LEU A N 1
ATOM 691 C CA . LEU A 1 89 ? -15.852 -1.596 7.305 1.00 97.88 89 LEU A CA 1
ATOM 692 C C . LEU A 1 89 ? -15.222 -0.824 8.470 1.00 97.88 89 LEU A C 1
ATOM 694 O O . LEU A 1 89 ? -14.544 -1.416 9.303 1.00 97.88 89 LEU A O 1
ATOM 698 N N . MET A 1 90 ? -15.468 0.482 8.571 1.00 97.88 90 MET A N 1
ATOM 699 C CA . MET A 1 90 ? -14.850 1.312 9.609 1.00 97.88 90 MET A CA 1
ATOM 700 C C . MET A 1 90 ? -15.431 1.049 10.994 1.00 97.88 90 MET A C 1
ATOM 702 O O . MET A 1 90 ? -14.755 1.279 11.992 1.00 97.88 90 MET A O 1
ATOM 706 N N . GLN A 1 91 ? -16.637 0.485 11.074 1.00 96.69 91 GLN A N 1
ATOM 707 C CA . GLN A 1 91 ? -17.197 -0.001 12.337 1.00 96.69 91 GLN A CA 1
ATOM 708 C C . GLN A 1 91 ? -16.395 -1.168 12.932 1.00 96.69 91 GLN A C 1
ATOM 710 O O . GLN A 1 91 ? -16.438 -1.378 14.141 1.00 96.69 91 GLN A O 1
ATOM 715 N N . GLN A 1 92 ? -15.654 -1.896 12.092 1.00 96.50 92 GLN A N 1
ATOM 716 C CA . GLN A 1 92 ? -14.803 -3.025 12.478 1.00 96.50 92 GLN A CA 1
ATOM 717 C C . GLN A 1 92 ? -13.334 -2.626 12.667 1.00 96.50 92 GLN A C 1
ATOM 719 O O . GLN A 1 92 ? -12.546 -3.452 13.104 1.00 96.50 92 GLN A O 1
ATOM 724 N N . VAL A 1 93 ? -12.951 -1.397 12.302 1.00 96.94 93 VAL A N 1
ATOM 725 C CA . VAL A 1 93 ? -11.563 -0.923 12.354 1.00 96.94 93 VAL A CA 1
ATOM 726 C C . VAL A 1 93 ? -11.502 0.329 13.218 1.00 96.94 93 VAL A C 1
ATOM 728 O O . VAL A 1 93 ? -11.762 1.441 12.751 1.00 96.94 93 VAL A O 1
ATOM 731 N N . ARG A 1 94 ? -11.168 0.130 14.493 1.00 96.38 94 ARG A N 1
ATOM 732 C CA . ARG A 1 94 ? -10.994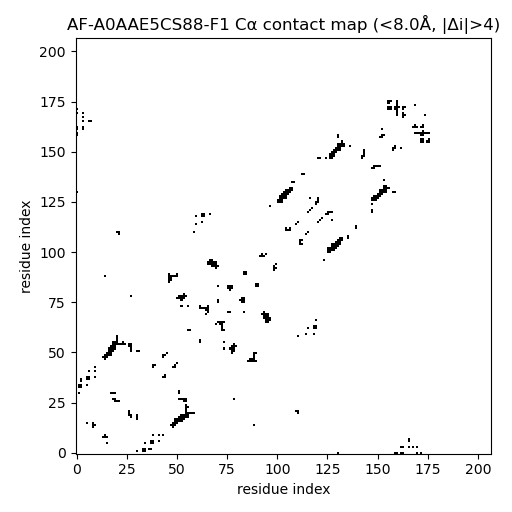 1.172 15.506 1.00 96.38 94 ARG A CA 1
ATOM 733 C C . ARG A 1 94 ? -9.533 1.414 15.826 1.00 96.38 94 ARG A C 1
ATOM 735 O O . ARG A 1 94 ? -9.172 2.570 15.969 1.00 96.38 94 ARG A O 1
ATOM 742 N N . SER A 1 95 ? -8.690 0.387 15.858 1.00 97.31 95 SER A N 1
ATOM 743 C CA . SER A 1 95 ? -7.271 0.536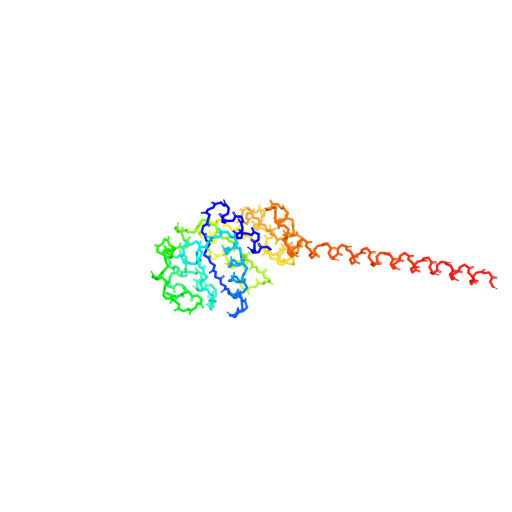 16.193 1.00 97.31 95 SER A CA 1
ATOM 744 C C . SER A 1 95 ? -6.380 -0.254 15.230 1.00 97.31 95 SER A C 1
ATOM 746 O O . SER A 1 95 ? -6.743 -1.325 14.736 1.00 97.31 95 SER A O 1
ATOM 748 N N . ILE A 1 96 ? -5.167 0.240 14.952 1.00 97.06 96 ILE A N 1
ATOM 749 C CA . ILE A 1 96 ? -4.168 -0.586 14.248 1.00 97.06 96 ILE A CA 1
ATOM 750 C C . ILE A 1 96 ? -3.736 -1.764 15.137 1.00 97.06 96 ILE A C 1
ATOM 752 O O . ILE A 1 96 ? -3.413 -2.847 14.635 1.00 97.06 96 ILE A O 1
ATOM 756 N N . ARG A 1 97 ? -3.721 -1.566 16.459 1.00 96.88 97 ARG A N 1
ATOM 757 C CA . ARG A 1 97 ? -3.333 -2.583 17.438 1.00 96.88 97 ARG A CA 1
ATOM 758 C C . ARG A 1 97 ? -4.176 -3.846 17.339 1.00 96.88 97 ARG A C 1
ATOM 760 O O . ARG A 1 97 ? -3.596 -4.932 17.279 1.00 96.88 97 ARG A O 1
ATOM 767 N N . ASP A 1 98 ? -5.490 -3.719 17.266 1.00 96.69 98 ASP A N 1
ATOM 768 C CA . ASP A 1 98 ? -6.392 -4.861 17.411 1.00 96.69 98 ASP A CA 1
ATOM 769 C C . ASP A 1 98 ? -6.945 -5.316 16.059 1.00 96.69 98 ASP A C 1
ATOM 771 O O . ASP A 1 98 ? -6.964 -6.515 15.779 1.00 96.69 98 ASP A O 1
ATOM 775 N N . ASP A 1 99 ? -7.253 -4.376 15.162 1.00 97.06 99 ASP A N 1
ATOM 776 C CA . ASP A 1 99 ? -8.061 -4.675 13.974 1.00 97.06 99 ASP A CA 1
ATOM 777 C C . ASP A 1 99 ? -7.236 -4.836 12.687 1.00 97.06 99 ASP A C 1
ATOM 779 O O . ASP A 1 99 ? -7.706 -5.389 11.690 1.00 97.06 99 ASP A O 1
ATOM 783 N N . VAL A 1 100 ? -5.973 -4.390 12.682 1.00 96.69 100 VAL A N 1
ATOM 784 C CA . VAL A 1 100 ? -5.095 -4.488 11.505 1.00 96.69 100 VAL A CA 1
ATOM 785 C C . VAL A 1 100 ? -4.166 -5.694 11.614 1.00 96.69 100 VAL A C 1
ATOM 787 O O . VAL A 1 100 ? -3.339 -5.807 12.522 1.00 96.69 100 VAL A O 1
ATOM 790 N N . ALA A 1 101 ? -4.267 -6.602 10.641 1.00 95.19 101 ALA A N 1
ATOM 791 C CA . ALA A 1 101 ? -3.468 -7.828 10.596 1.00 95.19 101 ALA A CA 1
ATOM 792 C C . ALA A 1 101 ? -2.111 -7.668 9.885 1.00 95.19 101 ALA A C 1
ATOM 794 O O . ALA A 1 101 ? -1.163 -8.380 10.211 1.00 95.19 101 ALA A O 1
ATOM 795 N N . LEU A 1 102 ? -2.010 -6.765 8.903 1.00 95.19 102 LEU A N 1
ATOM 796 C CA . LEU A 1 102 ? -0.826 -6.588 8.056 1.00 95.19 102 LEU A CA 1
ATOM 797 C C . LEU A 1 102 ? -0.697 -5.136 7.603 1.00 95.19 102 LEU A C 1
ATOM 799 O O . LEU A 1 102 ? -1.664 -4.541 7.135 1.00 95.19 102 LEU A O 1
ATOM 803 N N . LEU A 1 103 ? 0.523 -4.606 7.665 1.00 96.06 103 LEU A N 1
ATOM 804 C CA . LEU A 1 103 ? 0.867 -3.311 7.089 1.00 96.06 103 LEU A CA 1
ATOM 805 C C . LEU A 1 103 ? 1.512 -3.514 5.715 1.00 96.06 103 LEU A C 1
ATOM 807 O O . LEU A 1 103 ? 2.512 -4.227 5.595 1.00 96.06 103 LEU A O 1
ATOM 811 N N . PHE A 1 104 ? 0.967 -2.859 4.690 1.00 95.88 104 PHE A N 1
ATOM 812 C CA . PHE A 1 104 ? 1.571 -2.788 3.361 1.00 95.88 104 PHE A CA 1
ATOM 813 C C . PHE A 1 104 ? 1.929 -1.339 3.032 1.00 95.88 104 PHE A C 1
ATOM 815 O O . PHE A 1 104 ? 1.046 -0.499 2.878 1.00 95.88 104 PHE A O 1
ATOM 822 N N . VAL A 1 105 ? 3.221 -1.042 2.904 1.00 94.56 105 VAL A N 1
ATOM 823 C CA . VAL A 1 105 ? 3.709 0.326 2.695 1.00 94.56 105 VAL A CA 1
ATOM 824 C C . VAL A 1 105 ? 4.285 0.486 1.297 1.00 94.56 105 VAL A C 1
ATOM 826 O O . VAL A 1 105 ? 5.229 -0.201 0.909 1.00 94.56 105 VAL A O 1
ATOM 829 N N . THR A 1 106 ? 3.743 1.442 0.547 1.00 92.94 106 THR A N 1
ATOM 830 C CA . THR A 1 106 ? 4.343 1.921 -0.700 1.00 92.94 106 THR A CA 1
ATOM 831 C C . THR A 1 106 ? 5.014 3.261 -0.475 1.00 92.94 106 THR A C 1
ATOM 833 O O . THR A 1 106 ? 4.352 4.196 -0.028 1.00 92.94 106 THR A O 1
ATOM 836 N N . THR A 1 107 ? 6.306 3.385 -0.777 1.00 91.06 107 THR A N 1
ATOM 837 C CA . THR A 1 107 ? 7.020 4.649 -0.542 1.00 91.06 107 THR A CA 1
ATOM 838 C C . THR A 1 107 ? 8.192 4.874 -1.497 1.00 91.06 107 THR A C 1
ATOM 840 O O . THR A 1 107 ? 8.795 3.939 -2.019 1.00 91.06 107 THR A O 1
ATOM 843 N N . VAL A 1 108 ? 8.526 6.141 -1.718 1.00 88.38 108 VAL A N 1
ATOM 844 C CA . VAL A 1 108 ? 9.723 6.591 -2.446 1.00 88.38 108 VAL A CA 1
ATOM 845 C C . VAL A 1 108 ? 10.619 7.482 -1.575 1.00 88.38 108 VAL A C 1
ATOM 847 O O . VAL A 1 108 ? 11.568 8.077 -2.077 1.00 88.38 108 VAL A O 1
ATOM 850 N N . GLY A 1 109 ? 10.333 7.578 -0.272 1.00 86.62 109 GLY A N 1
ATOM 851 C CA . GLY A 1 109 ? 11.060 8.436 0.658 1.00 86.62 109 GLY A CA 1
ATOM 852 C C . GLY A 1 109 ? 10.516 8.362 2.085 1.00 86.62 109 GLY A C 1
ATOM 853 O O . GLY A 1 109 ? 10.177 7.287 2.580 1.00 86.62 109 GLY A O 1
ATOM 854 N N . THR A 1 110 ? 10.441 9.519 2.742 1.00 86.31 110 THR A N 1
ATOM 855 C CA . THR A 1 110 ? 9.908 9.676 4.102 1.00 86.31 110 THR A CA 1
ATOM 856 C C . THR A 1 110 ? 8.642 10.534 4.045 1.00 86.31 110 THR A C 1
ATOM 858 O O . THR A 1 110 ? 8.665 11.557 3.359 1.00 86.31 110 THR A O 1
ATOM 861 N N . PRO A 1 111 ? 7.556 10.182 4.755 1.00 90.00 111 PRO A N 1
ATOM 862 C CA . PRO A 1 111 ? 7.365 9.001 5.610 1.00 90.00 111 PRO A CA 1
ATOM 863 C C . PRO A 1 111 ? 7.407 7.671 4.838 1.00 90.00 111 PRO A C 1
ATOM 865 O O . PRO A 1 111 ? 6.931 7.569 3.707 1.00 90.00 111 PRO A O 1
ATOM 868 N N . GLY A 1 112 ? 8.016 6.645 5.436 1.00 89.81 112 GLY A N 1
ATOM 869 C CA . GLY A 1 112 ? 8.295 5.378 4.753 1.00 89.81 112 GLY A CA 1
ATOM 870 C C . GLY A 1 112 ? 8.431 4.196 5.706 1.00 89.81 112 GLY A C 1
ATOM 871 O O . GLY A 1 112 ? 7.904 4.221 6.816 1.00 89.81 112 GLY A O 1
ATOM 872 N N . TYR A 1 113 ? 9.144 3.151 5.279 1.00 92.56 113 TYR A N 1
ATOM 873 C CA . TYR A 1 113 ? 9.308 1.927 6.072 1.00 92.56 113 TYR A CA 1
ATOM 874 C C . TYR A 1 113 ? 9.849 2.172 7.475 1.00 92.56 113 TYR A C 1
ATOM 876 O O . TYR A 1 113 ? 9.320 1.598 8.415 1.00 92.56 113 TYR A O 1
ATOM 884 N N . SER A 1 114 ? 10.876 3.012 7.626 1.00 90.50 114 SER A N 1
ATOM 885 C CA . SER A 1 114 ? 11.458 3.323 8.936 1.00 90.50 114 SER A CA 1
ATOM 886 C C . SER A 1 114 ? 10.436 3.970 9.871 1.00 90.50 114 SER A C 1
ATOM 888 O O . SER A 1 114 ? 10.331 3.566 11.022 1.00 90.50 114 SER A O 1
ATOM 890 N N . THR A 1 115 ? 9.616 4.897 9.369 1.00 93.69 115 THR A N 1
ATOM 891 C CA . THR A 1 115 ? 8.556 5.554 10.148 1.00 93.69 115 THR A CA 1
ATOM 892 C C . THR A 1 115 ? 7.522 4.540 10.650 1.00 93.69 115 THR A C 1
ATOM 894 O O . THR A 1 115 ? 7.278 4.444 11.851 1.00 93.69 115 THR A O 1
ATOM 897 N N . TRP A 1 116 ? 6.974 3.712 9.754 1.00 94.19 116 TRP A N 1
ATOM 898 C CA . TRP A 1 116 ? 6.028 2.648 10.125 1.00 94.19 116 TRP A CA 1
ATOM 899 C C . TRP A 1 116 ? 6.657 1.571 11.014 1.00 94.19 116 TRP A C 1
ATOM 901 O O . TRP A 1 116 ? 5.985 0.973 11.858 1.00 94.19 116 TRP A O 1
ATOM 911 N N . MET A 1 117 ? 7.953 1.316 10.839 1.00 93.00 117 MET A N 1
ATOM 912 C CA . MET A 1 117 ? 8.696 0.384 11.669 1.00 93.00 117 MET A CA 1
ATOM 913 C C . MET A 1 117 ? 8.766 0.889 13.109 1.00 93.00 117 MET A C 1
ATOM 915 O O . MET A 1 117 ? 8.378 0.166 14.020 1.00 93.00 117 MET A O 1
ATOM 919 N N . THR A 1 118 ? 9.196 2.134 13.305 1.00 93.19 118 THR A N 1
ATOM 920 C CA . THR A 1 118 ? 9.381 2.741 14.626 1.00 93.19 118 THR A CA 1
ATOM 921 C C . THR A 1 118 ? 8.069 2.953 15.371 1.00 93.19 118 THR A C 1
ATOM 923 O O . THR A 1 118 ? 7.989 2.628 16.553 1.00 93.19 118 THR A O 1
ATOM 926 N N . PHE A 1 119 ? 7.036 3.480 14.709 1.00 93.88 119 PHE A N 1
ATOM 927 C CA . PHE A 1 119 ? 5.815 3.895 15.408 1.00 93.88 119 PHE A CA 1
ATOM 928 C C . PHE A 1 119 ? 4.741 2.812 15.503 1.00 93.88 119 PHE A C 1
ATOM 930 O O . PHE A 1 119 ? 3.871 2.917 16.360 1.00 93.88 119 PHE A O 1
ATOM 937 N N . VAL A 1 120 ? 4.797 1.772 14.665 1.00 94.75 120 VAL A N 1
ATOM 938 C CA . VAL A 1 120 ? 3.725 0.764 14.597 1.00 94.75 120 VAL A CA 1
ATOM 939 C C . VAL A 1 120 ? 4.270 -0.657 14.701 1.00 94.75 120 VAL A C 1
ATOM 941 O O . VAL A 1 120 ? 3.864 -1.422 15.570 1.00 94.75 120 VAL A O 1
ATOM 944 N N . THR A 1 121 ? 5.223 -1.026 13.850 1.00 93.38 121 THR A N 1
ATOM 945 C CA . THR A 1 121 ? 5.673 -2.425 13.725 1.00 93.38 121 THR A CA 1
ATOM 946 C C . THR A 1 121 ? 6.453 -2.882 14.958 1.00 93.38 121 THR A C 1
ATOM 948 O O . THR A 1 121 ? 6.156 -3.936 15.510 1.00 93.38 121 THR A O 1
ATOM 951 N N . GLN A 1 122 ? 7.435 -2.099 15.415 1.00 91.62 122 GLN A N 1
ATOM 952 C CA . GLN A 1 122 ? 8.268 -2.436 16.573 1.00 91.62 122 GLN A CA 1
ATOM 953 C C . GLN A 1 122 ? 7.470 -2.480 17.886 1.00 91.62 122 GLN A C 1
ATOM 955 O O . GLN A 1 122 ? 7.624 -3.466 18.604 1.00 91.62 122 GLN A O 1
ATOM 960 N N . PRO A 1 123 ? 6.598 -1.498 18.202 1.00 92.62 123 PRO A N 1
ATOM 961 C CA . PRO A 1 123 ? 5.829 -1.530 19.446 1.00 92.62 123 PRO A CA 1
ATOM 962 C C . PRO A 1 123 ? 4.753 -2.621 19.475 1.00 92.62 123 PRO A C 1
ATOM 964 O O . PRO A 1 123 ? 4.454 -3.149 20.542 1.00 92.62 123 PRO A O 1
ATOM 967 N N . LEU A 1 124 ? 4.159 -2.954 18.322 1.00 93.88 124 LEU A N 1
ATOM 968 C CA . LEU A 1 124 ? 3.010 -3.867 18.245 1.00 93.88 124 LEU A CA 1
ATOM 969 C C . LEU A 1 124 ? 3.360 -5.274 17.746 1.00 93.88 124 LEU A C 1
ATOM 971 O O . LEU A 1 124 ? 2.490 -6.140 17.707 1.00 93.88 124 LEU A O 1
ATOM 975 N N . ASN A 1 125 ? 4.601 -5.498 17.304 1.00 91.62 125 ASN A N 1
ATOM 976 C CA . ASN A 1 125 ? 5.030 -6.711 16.602 1.00 91.62 125 ASN A CA 1
ATOM 977 C C . ASN A 1 125 ? 4.117 -7.082 15.408 1.00 91.62 125 ASN A C 1
ATOM 979 O O . ASN A 1 125 ? 3.902 -8.256 15.099 1.00 91.62 125 ASN A O 1
ATOM 983 N N . LYS A 1 126 ? 3.548 -6.073 14.736 1.00 91.50 126 LYS A N 1
ATOM 984 C CA . LYS A 1 126 ? 2.697 -6.266 13.553 1.00 91.50 126 LYS A CA 1
ATOM 985 C C . LYS A 1 126 ? 3.566 -6.566 12.335 1.00 91.50 126 LYS A C 1
ATOM 987 O O . LYS A 1 126 ? 4.617 -5.953 12.194 1.00 91.50 126 LYS A O 1
ATOM 992 N N . PRO A 1 127 ? 3.173 -7.472 11.429 1.00 92.38 127 PRO A N 1
ATOM 993 C CA . PRO A 1 127 ? 3.955 -7.717 10.228 1.00 92.38 127 PRO A CA 1
ATOM 994 C C . PRO A 1 127 ? 3.887 -6.506 9.287 1.00 92.38 127 PRO A C 1
ATOM 996 O O . PRO A 1 127 ? 2.808 -5.989 8.992 1.00 92.38 127 PRO A O 1
ATOM 999 N N . LEU A 1 128 ? 5.052 -6.091 8.787 1.00 95.38 128 LEU A N 1
ATOM 1000 C CA . LEU A 1 128 ? 5.198 -5.054 7.769 1.00 95.38 128 LEU A CA 1
ATOM 1001 C C . LEU A 1 128 ? 5.736 -5.670 6.478 1.00 95.38 128 LEU A C 1
ATOM 1003 O O . LEU A 1 128 ? 6.637 -6.508 6.504 1.00 95.38 128 LEU A O 1
ATOM 1007 N N . THR A 1 129 ? 5.198 -5.245 5.341 1.00 95.25 129 THR A N 1
ATOM 1008 C CA . THR A 1 129 ? 5.707 -5.535 3.996 1.00 95.25 129 THR A CA 1
ATOM 1009 C C . THR A 1 129 ? 5.356 -4.380 3.054 1.00 95.25 129 THR A C 1
ATOM 1011 O O . THR A 1 129 ? 4.823 -3.363 3.497 1.00 95.25 129 THR A O 1
ATOM 1014 N N . GLY A 1 130 ? 5.674 -4.488 1.768 1.00 94.38 130 GLY A N 1
ATOM 1015 C CA . GLY A 1 130 ? 5.301 -3.477 0.787 1.00 94.38 130 GLY A CA 1
ATOM 1016 C C . GLY A 1 130 ? 6.245 -3.406 -0.401 1.00 94.38 130 GLY A C 1
ATOM 1017 O O . GLY A 1 130 ? 7.029 -4.326 -0.649 1.00 94.38 130 GLY A O 1
ATOM 1018 N N . GLY A 1 131 ? 6.243 -2.257 -1.080 1.00 93.19 131 GLY A N 1
ATOM 1019 C CA . GLY A 1 131 ? 7.255 -1.945 -2.085 1.00 93.19 131 GLY A CA 1
ATOM 1020 C C . GLY A 1 131 ? 7.771 -0.519 -2.027 1.00 93.19 131 GLY A C 1
ATOM 1021 O O . GLY A 1 131 ? 7.083 0.404 -1.603 1.00 93.19 131 GLY A O 1
ATOM 1022 N N . ALA A 1 132 ? 9.012 -0.334 -2.451 1.00 93.19 132 ALA A N 1
ATOM 1023 C CA . ALA A 1 132 ? 9.624 0.984 -2.508 1.00 93.19 132 ALA A CA 1
ATOM 1024 C C . ALA A 1 132 ? 10.649 1.088 -3.626 1.00 93.19 132 ALA A C 1
ATOM 1026 O O . ALA A 1 132 ? 11.009 0.090 -4.251 1.00 93.19 132 ALA A O 1
ATOM 1027 N N . SER A 1 133 ? 11.154 2.301 -3.855 1.00 91.31 133 SER A N 1
ATOM 1028 C CA . SER A 1 133 ? 12.318 2.498 -4.719 1.00 91.31 133 SER A CA 1
ATOM 1029 C C . SER A 1 133 ? 13.475 1.588 -4.289 1.00 91.31 133 SER A C 1
ATOM 1031 O O . SER A 1 133 ? 13.777 1.467 -3.099 1.00 91.31 133 SER A O 1
ATOM 1033 N N . LEU A 1 134 ? 14.165 0.976 -5.259 1.00 91.25 134 LEU A N 1
ATOM 1034 C CA . LEU A 1 134 ? 15.295 0.078 -4.994 1.00 91.25 134 LEU A CA 1
ATOM 1035 C C . LEU A 1 134 ? 16.425 0.780 -4.221 1.00 91.25 134 LEU A C 1
ATOM 1037 O O . LEU A 1 134 ? 17.122 0.146 -3.434 1.00 91.25 134 LEU A O 1
ATOM 1041 N N . THR A 1 135 ? 16.555 2.101 -4.377 1.00 91.44 135 THR A N 1
ATOM 1042 C CA . THR A 1 135 ? 17.520 2.932 -3.640 1.00 91.44 135 THR A CA 1
ATOM 1043 C C . THR A 1 135 ? 17.326 2.893 -2.123 1.00 91.44 135 THR A C 1
ATOM 1045 O O . THR A 1 135 ? 18.272 3.149 -1.386 1.00 91.44 135 THR A O 1
ATOM 1048 N N . MET A 1 136 ? 16.133 2.532 -1.638 1.00 91.69 136 MET A N 1
ATOM 1049 C CA . MET A 1 136 ? 15.834 2.433 -0.206 1.00 91.69 136 MET A CA 1
ATOM 1050 C C . MET A 1 136 ? 16.270 1.099 0.411 1.00 91.69 136 MET A C 1
ATOM 1052 O O . MET A 1 136 ? 16.255 0.967 1.634 1.00 91.69 136 MET A O 1
ATOM 1056 N N . TYR A 1 137 ? 16.675 0.115 -0.401 1.00 91.44 137 TYR A N 1
ATOM 1057 C CA . TYR A 1 137 ? 17.041 -1.221 0.076 1.00 91.44 137 TYR A CA 1
ATOM 1058 C C . TYR A 1 137 ? 18.141 -1.183 1.147 1.00 91.44 137 TYR A C 1
ATOM 1060 O O . TYR A 1 137 ? 18.024 -1.836 2.184 1.00 91.44 137 TYR A O 1
ATOM 1068 N N . SER A 1 138 ? 19.180 -0.366 0.945 1.00 91.19 138 SER A N 1
ATOM 1069 C CA . SER A 1 138 ? 20.288 -0.214 1.899 1.00 91.19 138 SER A CA 1
ATOM 1070 C C . SER A 1 138 ? 19.826 0.283 3.272 1.00 91.19 138 SER A C 1
ATOM 1072 O O . SER A 1 138 ? 20.382 -0.136 4.289 1.00 91.19 138 SER A O 1
ATOM 1074 N N . GLY A 1 139 ? 18.784 1.119 3.306 1.00 89.44 139 GLY A N 1
ATOM 1075 C CA . GLY A 1 139 ? 18.196 1.662 4.528 1.00 89.44 139 GLY A CA 1
ATOM 1076 C C . GLY A 1 139 ? 17.304 0.675 5.279 1.00 89.44 139 GLY A C 1
ATOM 1077 O O . GLY A 1 139 ? 17.160 0.805 6.487 1.00 89.44 139 GLY A O 1
ATOM 1078 N N . VAL A 1 140 ? 16.740 -0.335 4.607 1.00 91.69 140 VAL A N 1
ATOM 1079 C CA . VAL A 1 140 ? 15.801 -1.297 5.225 1.00 91.69 140 VAL A CA 1
ATOM 1080 C C . VAL A 1 140 ? 16.351 -2.719 5.346 1.00 91.69 140 VAL A C 1
ATOM 1082 O O . VAL A 1 140 ? 15.714 -3.570 5.962 1.00 91.69 140 VAL A O 1
ATOM 1085 N N . GLN A 1 141 ? 17.547 -2.993 4.813 1.00 92.25 141 GLN A N 1
ATOM 1086 C CA . GLN A 1 141 ? 18.152 -4.334 4.799 1.00 92.25 141 GLN A CA 1
ATOM 1087 C C . GLN A 1 141 ? 18.223 -4.997 6.182 1.00 92.25 141 GLN A C 1
ATOM 1089 O O . GLN A 1 141 ? 18.089 -6.212 6.298 1.00 92.25 141 GLN A O 1
ATOM 1094 N N . HIS A 1 142 ? 18.426 -4.212 7.241 1.00 91.00 142 HIS A N 1
ATOM 1095 C CA . HIS A 1 142 ? 18.531 -4.731 8.599 1.00 91.00 142 HIS A CA 1
ATOM 1096 C C . HIS A 1 142 ? 17.173 -5.223 9.120 1.00 91.00 142 HIS A C 1
ATOM 1098 O O . HIS A 1 142 ? 17.134 -6.262 9.769 1.00 91.00 142 HIS A O 1
ATOM 1104 N N . TYR A 1 143 ? 16.066 -4.566 8.747 1.00 92.06 143 TYR A N 1
ATOM 1105 C CA . TYR A 1 143 ? 14.709 -5.036 9.046 1.00 92.06 143 TYR A CA 1
ATOM 1106 C C . TYR A 1 143 ? 14.331 -6.301 8.273 1.00 92.06 143 TYR A C 1
ATOM 1108 O O . TYR A 1 143 ? 13.568 -7.125 8.773 1.00 92.06 143 TYR A O 1
ATOM 1116 N N . ILE A 1 144 ? 14.863 -6.467 7.057 1.00 91.50 144 ILE A N 1
ATOM 1117 C CA . ILE A 1 144 ? 14.693 -7.704 6.281 1.00 91.50 144 ILE A CA 1
ATOM 1118 C C . ILE A 1 144 ? 15.427 -8.846 6.988 1.00 91.50 144 ILE A C 1
ATOM 1120 O O . ILE A 1 144 ? 14.846 -9.898 7.238 1.00 91.50 144 ILE A O 1
ATOM 1124 N N . ARG A 1 145 ? 16.693 -8.626 7.369 1.00 90.81 145 ARG A N 1
ATOM 1125 C CA . ARG A 1 145 ? 17.518 -9.635 8.053 1.00 90.81 145 ARG A CA 1
ATOM 1126 C C . ARG A 1 145 ? 16.976 -10.014 9.430 1.00 90.81 145 ARG A C 1
ATOM 1128 O O . ARG A 1 145 ? 17.061 -11.180 9.795 1.00 90.81 145 ARG A O 1
ATOM 1135 N N . SER A 1 146 ? 16.415 -9.062 10.177 1.00 89.81 146 SER A N 1
ATOM 1136 C CA . SER A 1 146 ? 15.769 -9.340 11.467 1.00 89.81 146 SER A CA 1
ATOM 1137 C C . SER A 1 146 ? 14.399 -10.015 11.325 1.00 89.81 146 SER A C 1
ATOM 1139 O O . SER A 1 146 ? 13.823 -10.443 12.322 1.00 89.81 146 SER A O 1
ATOM 1141 N N . GLY A 1 147 ? 13.849 -10.103 10.109 1.00 87.94 147 GLY A N 1
ATOM 1142 C CA . GLY A 1 147 ? 12.519 -10.652 9.851 1.00 87.94 147 GLY A CA 1
ATOM 1143 C C . GLY A 1 147 ? 11.364 -9.743 10.287 1.00 87.94 147 GLY A C 1
ATOM 1144 O O . GLY A 1 147 ? 10.211 -10.192 10.281 1.00 87.94 147 GLY A O 1
ATOM 1145 N N . GLN A 1 148 ? 11.646 -8.488 10.659 1.00 87.31 148 GLN A N 1
ATOM 1146 C CA . GLN A 1 148 ? 10.632 -7.475 10.980 1.00 87.31 148 GLN A CA 1
ATOM 1147 C C . GLN A 1 148 ? 9.914 -6.982 9.716 1.00 87.31 148 GLN A C 1
ATOM 1149 O O . GLN A 1 148 ? 8.703 -6.772 9.732 1.00 87.31 148 GLN A O 1
ATOM 1154 N N . LEU A 1 149 ? 10.645 -6.860 8.603 1.00 93.19 149 LEU A N 1
ATOM 1155 C CA . LEU A 1 149 ? 10.083 -6.625 7.274 1.00 93.19 149 LEU A CA 1
ATOM 1156 C C . LEU A 1 149 ? 9.909 -7.977 6.564 1.00 93.19 149 LEU A C 1
ATOM 1158 O O . LEU A 1 149 ? 10.888 -8.594 6.151 1.00 93.19 149 LEU A O 1
ATOM 1162 N N . LYS A 1 150 ? 8.662 -8.446 6.430 1.00 91.44 150 LYS A N 1
ATOM 1163 C CA . 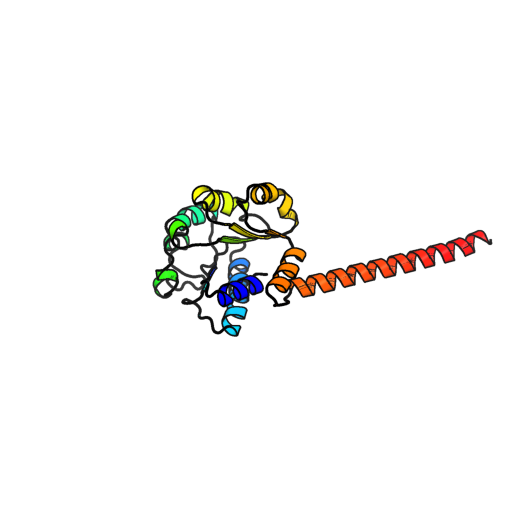LYS A 1 150 ? 8.322 -9.781 5.891 1.00 91.44 150 LYS A CA 1
ATOM 1164 C C . LYS A 1 150 ? 8.564 -9.930 4.392 1.00 91.44 150 LYS A C 1
ATOM 1166 O O . LYS A 1 150 ? 8.686 -11.046 3.901 1.00 91.44 150 LYS A O 1
ATOM 1171 N N . GLY A 1 151 ? 8.634 -8.820 3.670 1.00 89.62 151 GLY A N 1
ATOM 1172 C CA . GLY A 1 151 ? 8.900 -8.801 2.239 1.00 89.62 151 GLY A CA 1
ATOM 1173 C C . GLY A 1 151 ? 9.137 -7.380 1.754 1.00 89.62 151 GLY A C 1
ATOM 1174 O O . GLY A 1 151 ? 8.566 -6.440 2.311 1.00 89.62 151 GLY A O 1
ATOM 1175 N N . PHE A 1 152 ? 9.975 -7.241 0.730 1.00 93.44 152 PHE A N 1
ATOM 1176 C CA . PHE A 1 152 ? 10.344 -5.962 0.134 1.00 93.44 152 PHE A CA 1
ATOM 1177 C C . PHE A 1 152 ? 10.282 -6.062 -1.391 1.00 93.44 152 PHE A C 1
ATOM 1179 O O . PHE A 1 152 ? 11.107 -6.729 -2.014 1.00 93.44 152 PHE A O 1
ATOM 1186 N N . LEU A 1 153 ? 9.310 -5.380 -1.994 1.00 94.06 153 LEU A N 1
ATOM 1187 C CA . LEU A 1 153 ? 9.178 -5.265 -3.443 1.00 94.06 153 LEU A CA 1
ATOM 1188 C C . LEU A 1 153 ? 10.004 -4.063 -3.925 1.00 94.06 153 LEU A C 1
ATOM 1190 O O . LEU A 1 153 ? 9.557 -2.916 -3.889 1.00 94.06 153 LEU A O 1
ATOM 1194 N N . GLY A 1 154 ? 11.252 -4.337 -4.309 1.00 92.62 154 GLY A N 1
ATOM 1195 C CA . GLY A 1 154 ? 12.236 -3.321 -4.681 1.00 92.62 154 GLY A CA 1
ATOM 1196 C C . GLY A 1 154 ? 12.137 -2.868 -6.136 1.00 92.62 154 GLY A C 1
ATOM 1197 O O . GLY A 1 154 ? 12.444 -3.624 -7.060 1.00 92.62 154 GLY A O 1
ATOM 1198 N N . GLY A 1 155 ? 11.787 -1.598 -6.329 1.00 90.94 155 GLY A N 1
ATOM 1199 C CA . GLY A 1 155 ? 11.740 -0.932 -7.626 1.00 90.94 155 GLY A CA 1
ATOM 1200 C C . GLY A 1 155 ? 10.802 -1.605 -8.628 1.00 90.94 155 GLY A C 1
ATOM 1201 O O . GLY A 1 155 ? 9.901 -2.368 -8.279 1.00 90.94 155 GLY A O 1
ATOM 1202 N N . LEU A 1 156 ? 11.044 -1.321 -9.908 1.00 91.12 156 LEU A N 1
ATOM 1203 C CA . LEU A 1 156 ? 10.245 -1.865 -11.005 1.00 91.12 156 LEU A CA 1
ATOM 1204 C C . LEU A 1 156 ? 10.336 -3.394 -11.081 1.00 91.12 156 LEU A C 1
ATOM 1206 O O . LEU A 1 156 ? 9.340 -4.057 -11.357 1.00 91.12 156 LEU A O 1
ATOM 1210 N N . ARG A 1 157 ? 11.513 -3.957 -10.772 1.00 91.50 157 ARG A N 1
ATOM 1211 C CA . ARG A 1 157 ? 11.728 -5.403 -10.813 1.00 91.50 157 ARG A CA 1
ATOM 1212 C C . ARG A 1 157 ? 10.870 -6.158 -9.808 1.00 91.50 157 ARG A C 1
ATOM 1214 O O . ARG A 1 157 ? 10.155 -7.071 -10.205 1.00 91.50 157 ARG A O 1
ATOM 1221 N N . GLY A 1 158 ? 10.886 -5.737 -8.543 1.00 92.69 158 GLY A N 1
ATOM 1222 C CA . GLY A 1 158 ? 10.049 -6.357 -7.518 1.00 92.69 158 GLY A CA 1
ATOM 1223 C C . GLY A 1 158 ? 8.556 -6.224 -7.828 1.00 92.69 158 GLY A C 1
ATOM 1224 O O . GLY A 1 158 ? 7.793 -7.156 -7.590 1.00 92.69 158 GLY A O 1
ATOM 1225 N N . ALA A 1 159 ? 8.132 -5.098 -8.413 1.00 92.19 159 ALA A N 1
ATOM 1226 C CA . ALA A 1 159 ? 6.748 -4.918 -8.844 1.00 92.19 159 ALA A CA 1
ATOM 1227 C C . ALA A 1 159 ? 6.343 -5.898 -9.962 1.00 92.19 159 ALA A C 1
ATOM 1229 O O . ALA A 1 159 ? 5.272 -6.495 -9.872 1.00 92.19 159 ALA A O 1
ATOM 1230 N N . ALA A 1 160 ? 7.192 -6.082 -10.978 1.00 93.50 160 ALA A N 1
ATOM 1231 C CA . ALA A 1 160 ? 6.944 -6.993 -12.096 1.00 93.50 160 ALA A CA 1
ATOM 1232 C C . ALA A 1 160 ? 6.893 -8.466 -11.660 1.00 93.50 160 ALA A C 1
ATOM 1234 O O . ALA A 1 160 ? 5.965 -9.186 -12.021 1.00 93.50 160 ALA A O 1
ATOM 1235 N N . GLU A 1 161 ? 7.862 -8.904 -10.851 1.00 93.44 161 GLU A N 1
ATOM 1236 C CA . GLU A 1 161 ? 7.906 -10.273 -10.322 1.00 93.44 161 GLU A CA 1
ATOM 1237 C C . GLU A 1 161 ? 6.666 -10.557 -9.459 1.00 93.44 161 GLU A C 1
ATOM 1239 O O . GLU A 1 161 ? 6.055 -11.619 -9.568 1.00 93.44 161 GLU A O 1
ATOM 1244 N N . TYR A 1 162 ? 6.221 -9.585 -8.656 1.00 94.50 162 TYR A N 1
ATOM 1245 C CA . TYR A 1 162 ? 4.990 -9.723 -7.880 1.00 94.50 162 TYR A CA 1
ATOM 1246 C C . TYR A 1 162 ? 3.730 -9.785 -8.756 1.00 94.50 162 TYR A C 1
ATOM 1248 O O . TYR A 1 162 ? 2.855 -10.612 -8.508 1.00 94.50 162 TYR A O 1
ATOM 1256 N N . GLU A 1 163 ? 3.636 -8.961 -9.801 1.00 94.00 163 GLU A N 1
ATOM 1257 C CA . GLU A 1 163 ? 2.540 -9.013 -10.781 1.00 94.00 163 GLU A CA 1
ATOM 1258 C C . GLU A 1 163 ? 2.456 -10.385 -11.471 1.00 94.00 163 GLU A C 1
ATOM 1260 O O . GLU A 1 163 ? 1.366 -10.958 -11.579 1.00 94.00 163 GLU A O 1
ATOM 1265 N N . GLN A 1 164 ? 3.603 -10.962 -11.844 1.00 93.44 164 GLN A N 1
ATOM 1266 C CA . GLN A 1 164 ? 3.676 -12.329 -12.365 1.00 93.44 164 GLN A CA 1
ATOM 1267 C C . GLN A 1 164 ? 3.220 -13.369 -11.334 1.00 93.44 164 GLN A C 1
ATOM 1269 O O . GLN A 1 164 ? 2.414 -14.235 -11.667 1.00 93.44 164 GLN A O 1
ATOM 1274 N N . LEU A 1 165 ? 3.667 -13.268 -10.076 1.00 93.19 165 LEU A N 1
ATOM 1275 C CA . LEU A 1 165 ? 3.275 -14.194 -9.003 1.00 93.19 165 LEU A CA 1
ATOM 1276 C C . LEU A 1 165 ? 1.777 -14.137 -8.675 1.00 93.19 165 LEU A C 1
ATOM 1278 O O . LEU A 1 165 ? 1.180 -15.150 -8.314 1.00 93.19 165 LEU A O 1
ATOM 1282 N N . VAL A 1 166 ? 1.149 -12.967 -8.809 1.00 92.94 166 VAL A N 1
ATOM 1283 C CA . VAL A 1 166 ? -0.307 -12.803 -8.661 1.00 92.94 166 VAL A CA 1
ATOM 1284 C C . VAL A 1 166 ? -1.062 -13.303 -9.908 1.00 92.94 166 VAL A C 1
ATOM 1286 O O . VAL A 1 166 ? -2.288 -13.458 -9.873 1.00 92.94 166 VAL A O 1
ATOM 1289 N N . GLY A 1 167 ? -0.358 -13.601 -11.003 1.00 90.88 167 GLY A N 1
ATOM 1290 C CA . GLY A 1 167 ? -0.949 -14.022 -12.272 1.00 90.88 167 GLY A CA 1
ATOM 1291 C C . GLY A 1 167 ? -1.715 -12.892 -12.957 1.00 90.88 167 GLY A C 1
ATOM 1292 O O . GLY A 1 167 ? -2.716 -13.145 -13.623 1.00 90.88 167 GLY A O 1
ATOM 1293 N N . TYR A 1 168 ? -1.302 -11.643 -12.733 1.00 88.25 168 TYR A N 1
ATOM 1294 C CA . TYR A 1 168 ? -1.895 -10.474 -13.372 1.00 88.25 168 TYR A CA 1
ATOM 1295 C C . TYR A 1 168 ? -0.791 -9.511 -13.821 1.00 88.25 168 TYR A C 1
ATOM 1297 O O . TYR A 1 168 ? -0.401 -8.625 -13.054 1.00 88.25 168 TYR A O 1
ATOM 1305 N N . PRO A 1 169 ? -0.266 -9.702 -15.045 1.00 87.25 169 PRO A N 1
ATOM 1306 C CA . PRO A 1 169 ? 0.664 -8.772 -15.670 1.00 87.25 169 PRO A CA 1
ATOM 1307 C C . PRO A 1 169 ? 0.121 -7.345 -15.650 1.00 87.25 169 PRO A C 1
ATOM 1309 O O . PRO A 1 169 ? -0.984 -7.092 -16.126 1.00 87.25 169 PRO A O 1
ATOM 1312 N N . GLY A 1 170 ? 0.892 -6.414 -15.095 1.00 86.94 170 GLY A N 1
ATOM 1313 C CA . GLY A 1 170 ? 0.527 -5.006 -15.031 1.00 86.94 170 GLY A CA 1
ATOM 1314 C C . GLY A 1 170 ? 1.617 -4.103 -15.595 1.00 86.94 170 GLY A C 1
ATOM 1315 O O . GLY A 1 170 ? 2.491 -4.517 -16.362 1.00 86.94 170 GLY A O 1
ATOM 1316 N N . GLN A 1 171 ? 1.564 -2.835 -15.189 1.00 86.38 171 GLN A N 1
ATOM 1317 C CA . GLN A 1 171 ? 2.537 -1.825 -15.607 1.00 86.38 171 GLN A CA 1
ATOM 1318 C C . GLN A 1 171 ? 3.966 -2.147 -15.154 1.00 86.38 171 GLN A C 1
ATOM 1320 O O . GLN A 1 171 ? 4.916 -1.728 -15.813 1.00 86.38 171 GLN A O 1
ATOM 1325 N N . GLY A 1 172 ? 4.137 -2.884 -14.051 1.00 85.75 172 GLY A N 1
ATOM 1326 C CA . GLY A 1 172 ? 5.452 -3.315 -13.593 1.00 85.75 172 GLY A CA 1
ATOM 1327 C C . GLY A 1 172 ? 6.116 -4.233 -14.613 1.00 85.75 172 GLY A C 1
ATOM 1328 O O . GLY A 1 172 ? 7.250 -3.976 -15.023 1.00 85.75 172 GLY A O 1
ATOM 1329 N N . LEU A 1 173 ? 5.389 -5.258 -15.065 1.00 89.25 173 LEU A N 1
ATOM 1330 C CA . LEU A 1 173 ? 5.896 -6.187 -16.073 1.00 89.25 173 LEU A CA 1
ATOM 1331 C C . LEU A 1 173 ? 6.123 -5.501 -17.425 1.00 89.25 173 LEU A C 1
ATOM 1333 O O . LEU A 1 173 ? 7.212 -5.607 -17.980 1.00 89.25 173 LEU A O 1
ATOM 1337 N N . ALA A 1 174 ? 5.154 -4.713 -17.900 1.00 89.75 174 ALA A N 1
ATOM 1338 C CA . ALA A 1 174 ? 5.301 -3.969 -19.153 1.00 89.75 174 ALA A CA 1
ATOM 1339 C C . ALA A 1 174 ? 6.504 -3.004 -19.123 1.00 89.75 174 ALA A C 1
ATOM 1341 O O . ALA A 1 174 ? 7.247 -2.880 -20.097 1.00 89.75 174 ALA A O 1
ATOM 1342 N N . GLY A 1 175 ? 6.737 -2.342 -17.985 1.00 89.44 175 GLY A N 1
ATOM 1343 C CA . GLY A 1 175 ? 7.901 -1.482 -17.794 1.00 89.44 175 GLY A CA 1
ATOM 1344 C C . GLY A 1 175 ? 9.224 -2.255 -17.814 1.00 89.44 175 GLY A C 1
ATOM 1345 O O . GLY A 1 175 ? 10.213 -1.758 -18.353 1.00 89.44 175 GLY A O 1
ATOM 1346 N N . MET A 1 176 ? 9.260 -3.468 -17.254 1.00 91.56 176 MET A N 1
ATOM 1347 C CA . MET A 1 176 ? 10.439 -4.338 -17.310 1.00 91.56 176 MET A CA 1
ATOM 1348 C C . MET A 1 176 ? 10.739 -4.815 -18.736 1.00 91.56 176 MET A C 1
ATOM 1350 O O . MET A 1 176 ? 11.905 -4.821 -19.143 1.00 91.56 176 MET A O 1
ATOM 1354 N N . ASP A 1 177 ? 9.708 -5.160 -19.505 1.00 89.94 177 ASP A N 1
ATOM 1355 C CA . ASP A 1 177 ? 9.856 -5.546 -20.909 1.00 89.94 177 ASP A CA 1
ATOM 1356 C C . ASP A 1 177 ? 10.419 -4.381 -21.736 1.00 89.94 177 ASP A C 1
ATOM 1358 O O . ASP A 1 177 ? 11.382 -4.550 -22.490 1.00 89.94 177 ASP A O 1
ATOM 1362 N N . ALA A 1 178 ? 9.905 -3.163 -21.525 1.00 91.31 178 ALA A N 1
ATOM 1363 C CA . ALA A 1 178 ? 10.405 -1.962 -22.192 1.00 91.31 178 ALA A CA 1
ATOM 1364 C C . ALA A 1 178 ? 11.876 -1.661 -21.843 1.00 91.31 178 ALA A C 1
ATOM 1366 O O . ALA A 1 178 ? 12.671 -1.355 -22.735 1.00 91.31 178 ALA A O 1
ATOM 1367 N N . GLN A 1 179 ? 12.266 -1.791 -20.568 1.00 90.31 179 GLN A N 1
ATOM 1368 C CA . GLN A 1 179 ? 13.665 -1.642 -20.134 1.00 90.31 179 GLN A CA 1
ATOM 1369 C C . GLN A 1 179 ? 14.575 -2.687 -20.791 1.00 90.31 179 GLN A C 1
ATOM 1371 O O . GLN A 1 179 ? 15.649 -2.349 -21.292 1.00 90.31 179 GLN A O 1
ATOM 1376 N N . SER A 1 180 ? 14.128 -3.943 -20.858 1.00 91.56 180 SER A N 1
ATOM 1377 C CA . SER A 1 180 ? 14.868 -5.025 -21.519 1.00 91.56 180 SER A CA 1
ATOM 1378 C C . SER A 1 180 ? 15.119 -4.715 -22.997 1.00 91.56 180 SER A C 1
ATOM 1380 O O . SER A 1 180 ? 16.253 -4.816 -23.470 1.00 91.56 180 SER A O 1
ATOM 1382 N N . MET A 1 181 ? 14.094 -4.247 -23.715 1.00 94.00 181 MET A N 1
ATOM 1383 C CA . MET A 1 181 ? 14.216 -3.843 -25.121 1.00 94.00 181 MET A CA 1
ATOM 1384 C C . MET A 1 181 ? 15.135 -2.630 -25.311 1.00 94.00 181 MET A C 1
ATOM 1386 O O . MET A 1 181 ? 15.926 -2.588 -26.261 1.00 94.00 181 MET A O 1
ATOM 1390 N N . GLY A 1 182 ? 15.085 -1.662 -24.393 1.00 94.56 182 GLY A N 1
ATOM 1391 C CA . GLY A 1 182 ? 16.006 -0.526 -24.380 1.00 94.56 182 GLY A CA 1
ATOM 1392 C C . GLY A 1 182 ? 17.464 -0.972 -24.252 1.00 94.56 182 GLY A C 1
ATOM 1393 O O . GLY A 1 182 ? 18.314 -0.557 -25.042 1.00 94.56 182 GLY A O 1
ATOM 1394 N N . HIS A 1 183 ? 17.756 -1.884 -23.322 1.00 94.94 183 HIS A N 1
ATOM 1395 C CA . HIS A 1 183 ? 19.102 -2.431 -23.154 1.00 94.94 183 HIS A CA 1
ATOM 1396 C C . HIS A 1 183 ? 19.587 -3.206 -24.382 1.00 94.94 183 HIS A C 1
ATOM 1398 O O . HIS A 1 183 ? 20.728 -3.016 -24.803 1.00 94.94 183 HIS A O 1
ATOM 1404 N N . ILE A 1 184 ? 18.725 -4.014 -25.003 1.00 96.88 184 ILE A N 1
ATOM 1405 C CA . ILE A 1 184 ? 19.054 -4.711 -26.256 1.00 96.88 184 ILE A CA 1
ATOM 1406 C C . ILE A 1 184 ? 19.402 -3.704 -27.356 1.00 96.88 184 ILE A C 1
ATOM 1408 O O . ILE A 1 184 ? 20.399 -3.873 -28.053 1.00 96.88 184 ILE A O 1
ATOM 1412 N N . THR A 1 185 ? 18.634 -2.622 -27.477 1.00 96.81 185 THR A N 1
ATOM 1413 C CA . THR A 1 185 ? 18.876 -1.573 -28.480 1.00 96.81 185 THR A CA 1
ATOM 1414 C C . THR A 1 185 ? 20.247 -0.920 -28.290 1.00 96.81 185 THR A C 1
ATOM 1416 O O . THR A 1 185 ? 21.013 -0.786 -29.246 1.00 96.81 185 THR A O 1
ATOM 1419 N N . VAL A 1 186 ? 20.600 -0.567 -27.049 1.00 97.25 186 VAL A N 1
ATOM 1420 C CA . VAL A 1 186 ? 21.922 -0.005 -26.724 1.00 97.25 186 VAL A CA 1
ATOM 1421 C C . VAL A 1 186 ? 23.041 -0.996 -27.055 1.00 97.25 186 VAL A C 1
ATOM 1423 O O . VAL A 1 186 ? 24.046 -0.599 -27.644 1.00 97.25 186 VAL A O 1
ATOM 1426 N N . LEU A 1 187 ? 22.868 -2.284 -26.737 1.00 97.38 187 LEU A N 1
ATOM 1427 C CA . LEU A 1 187 ? 23.843 -3.325 -27.079 1.00 97.38 187 LEU A CA 1
ATOM 1428 C C . LEU A 1 187 ? 24.035 -3.455 -28.593 1.00 97.38 187 LEU A C 1
ATOM 1430 O O . LEU A 1 187 ? 25.171 -3.534 -29.058 1.00 97.38 187 LEU A O 1
ATOM 1434 N N . VAL A 1 188 ? 22.950 -3.423 -29.370 1.00 97.81 188 VAL A N 1
ATOM 1435 C CA . VAL A 1 188 ? 23.010 -3.464 -30.838 1.00 97.81 188 VAL A CA 1
ATOM 1436 C C . VAL A 1 188 ? 23.798 -2.273 -31.382 1.00 97.81 188 VAL A C 1
ATOM 1438 O O . VAL A 1 188 ? 24.711 -2.466 -32.185 1.00 97.81 188 VAL A O 1
ATOM 1441 N N . PHE A 1 189 ? 23.522 -1.052 -30.917 1.00 97.88 189 PHE A N 1
ATOM 1442 C CA . PHE A 1 189 ? 24.281 0.125 -31.349 1.00 97.88 189 PHE A CA 1
ATOM 1443 C C . PHE A 1 189 ? 25.748 0.085 -30.923 1.00 97.88 189 PHE A C 1
ATOM 1445 O O . PHE A 1 189 ? 26.609 0.506 -31.694 1.00 97.88 189 PHE A O 1
ATOM 1452 N N . LEU A 1 190 ? 26.057 -0.469 -29.751 1.00 97.38 190 LEU A N 1
ATOM 1453 C CA . LEU A 1 190 ? 27.435 -0.658 -29.302 1.00 97.38 190 LEU A CA 1
ATOM 1454 C C . LEU A 1 190 ? 28.189 -1.639 -30.212 1.00 97.38 190 LEU A C 1
ATOM 1456 O O . LEU A 1 190 ? 29.317 -1.360 -30.620 1.00 97.38 190 LEU A O 1
ATOM 1460 N N . ILE A 1 191 ? 27.561 -2.759 -30.583 1.00 97.69 191 ILE A N 1
ATOM 1461 C CA . ILE A 1 191 ? 28.140 -3.741 -31.512 1.00 97.69 191 ILE A CA 1
ATOM 1462 C C . ILE A 1 191 ? 28.370 -3.106 -32.887 1.00 97.69 191 ILE A C 1
ATOM 1464 O O . ILE A 1 191 ? 29.472 -3.202 -33.426 1.00 97.69 191 ILE A O 1
ATOM 1468 N N . LEU A 1 192 ? 27.365 -2.417 -33.437 1.00 97.31 192 LEU A N 1
ATOM 1469 C CA . LEU A 1 192 ? 27.478 -1.732 -34.727 1.00 97.31 192 LEU A CA 1
ATOM 1470 C C . LEU A 1 192 ? 28.566 -0.650 -34.708 1.00 97.31 192 LEU A C 1
ATOM 1472 O O . LEU A 1 192 ? 29.355 -0.557 -35.649 1.00 97.31 192 LEU A O 1
ATOM 1476 N N . GLY A 1 193 ? 28.659 0.120 -33.622 1.00 96.50 193 GLY A N 1
ATOM 1477 C CA . GLY A 1 193 ? 29.707 1.118 -33.416 1.00 96.50 193 GLY A CA 1
ATOM 1478 C C . GLY A 1 193 ? 31.105 0.499 -33.395 1.00 96.50 193 GLY A C 1
ATOM 1479 O O . GLY A 1 193 ? 32.006 0.992 -34.074 1.00 96.50 193 GLY A O 1
ATOM 1480 N N . ASN A 1 194 ? 31.279 -0.627 -32.696 1.00 96.69 194 ASN A N 1
ATOM 1481 C CA . ASN A 1 194 ? 32.547 -1.356 -32.667 1.00 96.69 194 ASN A CA 1
ATOM 1482 C C . ASN A 1 194 ? 32.921 -1.909 -34.048 1.00 96.69 194 ASN A C 1
ATOM 1484 O O . ASN A 1 194 ? 34.062 -1.744 -34.482 1.00 96.69 194 ASN A O 1
ATOM 1488 N N . ILE A 1 195 ? 31.972 -2.513 -34.772 1.00 96.19 195 ILE A N 1
ATOM 1489 C CA . ILE A 1 195 ? 32.195 -2.989 -36.146 1.00 96.19 195 ILE A CA 1
ATOM 1490 C C . ILE A 1 195 ? 32.645 -1.824 -37.039 1.00 96.19 195 ILE A C 1
ATOM 1492 O O . ILE A 1 195 ? 33.676 -1.925 -37.709 1.00 96.19 195 ILE A O 1
ATOM 1496 N N . GLY A 1 196 ? 31.928 -0.697 -36.995 1.00 95.25 196 GLY A N 1
ATOM 1497 C CA . GLY A 1 196 ? 32.278 0.512 -37.741 1.00 95.25 196 GLY A CA 1
ATOM 1498 C C . GLY A 1 196 ? 33.679 1.036 -37.406 1.00 95.25 196 GLY A C 1
ATOM 1499 O O . GLY A 1 196 ? 34.455 1.347 -38.312 1.00 95.25 196 GLY A O 1
ATOM 1500 N N . TYR A 1 197 ? 34.044 1.061 -36.120 1.00 93.56 197 TYR A N 1
ATOM 1501 C CA . TYR A 1 197 ? 35.373 1.463 -35.655 1.00 93.56 197 TYR A CA 1
ATOM 1502 C C . TYR A 1 197 ? 36.489 0.576 -36.230 1.00 93.56 197 TYR A C 1
ATOM 1504 O O . TYR A 1 197 ? 37.470 1.088 -36.778 1.00 93.56 197 TYR A O 1
ATOM 1512 N N . PHE A 1 198 ? 36.344 -0.751 -36.158 1.00 93.12 198 PHE A N 1
ATOM 1513 C CA . PHE A 1 198 ? 37.365 -1.676 -36.662 1.00 93.12 198 PHE A CA 1
ATOM 1514 C C . PHE A 1 198 ? 37.487 -1.642 -38.189 1.00 93.12 198 PHE A C 1
ATOM 1516 O O . PHE A 1 198 ? 38.605 -1.674 -38.713 1.00 93.12 198 PHE A O 1
ATOM 1523 N N . MET A 1 199 ? 36.370 -1.495 -38.909 1.00 92.06 199 MET A N 1
ATOM 1524 C CA . MET A 1 199 ? 36.380 -1.315 -40.365 1.00 92.06 199 MET A CA 1
ATOM 1525 C C . MET A 1 199 ? 37.103 -0.026 -40.781 1.00 92.06 199 MET A C 1
ATOM 1527 O O . MET A 1 199 ? 37.890 -0.039 -41.730 1.00 92.06 199 MET A O 1
ATOM 1531 N N . ALA A 1 200 ? 36.891 1.081 -40.061 1.00 87.00 200 ALA A N 1
ATOM 1532 C CA . ALA A 1 200 ? 37.572 2.348 -40.328 1.00 87.00 200 ALA A CA 1
ATOM 1533 C C . ALA A 1 200 ? 39.077 2.284 -39.999 1.00 87.00 200 ALA A C 1
ATOM 1535 O O . ALA A 1 200 ? 39.910 2.762 -40.775 1.00 87.00 200 ALA A O 1
ATOM 1536 N N . ARG A 1 201 ? 39.452 1.634 -38.890 1.00 81.19 201 ARG A N 1
ATOM 1537 C CA . ARG A 1 201 ? 40.853 1.485 -38.460 1.00 81.19 201 ARG A CA 1
ATOM 1538 C C . ARG A 1 201 ? 41.678 0.611 -39.413 1.00 81.19 201 ARG A C 1
ATOM 1540 O O . ARG A 1 201 ? 42.814 0.963 -39.725 1.00 81.19 201 ARG A O 1
ATOM 1547 N N . GLY A 1 202 ? 41.102 -0.475 -39.938 1.00 69.25 202 GLY A N 1
ATOM 1548 C CA . GLY A 1 202 ? 41.756 -1.322 -40.947 1.00 69.25 202 GLY A CA 1
ATOM 1549 C C . GLY A 1 202 ? 42.028 -0.605 -42.276 1.00 69.25 202 GLY A C 1
ATOM 1550 O O . GLY A 1 202 ? 42.969 -0.954 -42.988 1.00 69.25 202 GLY A O 1
ATOM 1551 N N . LYS A 1 203 ? 41.247 0.437 -42.594 1.00 60.09 203 LYS A N 1
ATOM 1552 C CA . LYS A 1 203 ? 41.418 1.258 -43.802 1.00 60.09 203 LYS A CA 1
ATOM 1553 C C . LYS A 1 203 ? 42.547 2.288 -43.658 1.00 60.09 203 LYS A C 1
ATOM 1555 O O . LYS A 1 203 ? 43.251 2.538 -44.630 1.00 60.09 203 LYS A O 1
ATOM 1560 N N . ASN A 1 204 ? 42.768 2.815 -42.451 1.00 58.72 204 ASN A N 1
ATOM 1561 C CA . ASN A 1 204 ? 43.864 3.749 -42.155 1.00 58.72 204 ASN A CA 1
ATOM 1562 C C . ASN A 1 204 ? 45.232 3.072 -41.971 1.00 58.72 204 ASN A C 1
ATOM 1564 O O . ASN A 1 204 ? 46.240 3.729 -42.163 1.00 58.72 204 ASN A O 1
ATOM 1568 N N . SER A 1 205 ? 45.291 1.777 -41.639 1.00 52.53 205 SER A N 1
ATOM 1569 C CA . SER A 1 205 ? 46.558 1.024 -41.545 1.00 52.53 205 SER A CA 1
ATOM 1570 C C . SER A 1 205 ? 47.114 0.561 -42.904 1.00 52.53 205 SER A C 1
ATOM 1572 O O . SER A 1 205 ? 48.210 0.009 -42.951 1.00 52.53 205 SER A O 1
ATOM 1574 N N . ARG A 1 206 ? 46.346 0.710 -43.993 1.00 51.19 206 ARG A N 1
ATOM 1575 C CA . ARG A 1 206 ? 46.732 0.341 -45.372 1.00 51.19 206 ARG A CA 1
ATOM 1576 C C . ARG A 1 206 ? 47.119 1.550 -46.242 1.00 51.19 206 ARG A C 1
ATOM 1578 O O . ARG A 1 206 ? 47.310 1.383 -47.444 1.00 51.19 206 ARG A O 1
ATOM 1585 N N . ARG A 1 207 ? 47.193 2.743 -45.653 1.00 45.62 207 ARG A N 1
ATOM 1586 C CA . ARG A 1 207 ? 47.790 3.953 -46.230 1.00 45.62 207 ARG A CA 1
ATOM 1587 C C . ARG A 1 207 ? 49.078 4.254 -45.486 1.00 45.62 207 ARG A C 1
ATOM 1589 O O . ARG A 1 207 ? 49.995 4.763 -46.156 1.00 45.62 207 ARG A O 1
#

Solvent-accessible surface area (backbone atoms only — not comparable to full-atom values): 11065 Å² total; per-residue (Å²): 80,68,40,42,48,46,48,53,35,54,75,69,71,46,71,45,81,45,74,20,61,53,59,72,65,61,32,29,49,54,53,45,53,37,42,48,55,45,24,61,78,69,75,48,47,80,32,62,42,33,45,53,41,16,51,46,78,60,54,69,64,27,45,55,39,19,38,70,30,36,44,69,40,47,71,47,25,33,58,87,64,49,54,40,84,81,17,70,42,48,77,67,45,48,22,44,71,80,54,49,79,70,46,74,48,78,34,84,58,84,70,30,71,69,55,49,35,66,62,44,26,65,79,65,72,44,51,31,33,39,34,30,46,52,86,49,46,83,80,44,46,65,40,46,74,70,57,54,34,74,46,77,24,42,32,58,62,32,25,17,57,49,14,53,75,70,73,46,80,44,71,26,36,54,51,49,54,52,51,53,52,50,52,51,51,53,51,52,52,52,52,52,51,50,53,51,50,53,58,53,51,60,58,63,76,76,110